Protein AF-A0A2E1P870-F1 (afdb_monomer)

Structure (mmCIF, N/CA/C/O backbone):
data_AF-A0A2E1P870-F1
#
_entry.id   AF-A0A2E1P870-F1
#
loop_
_atom_site.group_PDB
_atom_site.id
_atom_site.type_symbol
_atom_site.label_atom_id
_atom_site.label_alt_id
_atom_site.label_comp_id
_atom_site.label_asym_id
_atom_site.label_entity_id
_atom_site.label_seq_id
_atom_site.pdbx_PDB_ins_code
_atom_site.Cartn_x
_atom_site.Cartn_y
_atom_site.Cartn_z
_atom_site.occupancy
_atom_site.B_iso_or_equiv
_atom_site.auth_seq_id
_atom_site.auth_comp_id
_atom_site.auth_asym_id
_atom_site.auth_atom_id
_atom_site.pdbx_PDB_model_num
ATOM 1 N N . MET A 1 1 ? -15.165 -3.777 0.621 1.00 73.00 1 MET A N 1
ATOM 2 C CA . MET A 1 1 ? -15.559 -5.130 1.058 1.00 73.00 1 MET A CA 1
ATOM 3 C C . MET A 1 1 ? -16.220 -5.089 2.427 1.00 73.00 1 MET A C 1
ATOM 5 O O . MET A 1 1 ? -17.309 -5.613 2.563 1.00 73.00 1 MET A O 1
ATOM 9 N N . PHE A 1 2 ? -15.630 -4.373 3.385 1.00 81.56 2 PHE A N 1
ATOM 10 C CA . PHE A 1 2 ? -16.097 -4.321 4.776 1.00 81.56 2 PHE A CA 1
ATOM 11 C C . PHE A 1 2 ? -17.129 -3.238 5.111 1.00 81.56 2 PHE A C 1
ATOM 13 O O . PHE A 1 2 ? -17.640 -3.205 6.219 1.00 81.56 2 PHE A O 1
ATOM 20 N N . ARG A 1 3 ? -17.449 -2.341 4.172 1.00 75.81 3 ARG A N 1
ATOM 21 C CA . ARG A 1 3 ? -18.364 -1.220 4.438 1.00 75.81 3 ARG A CA 1
ATOM 22 C C . ARG A 1 3 ? -19.735 -1.697 4.902 1.00 75.81 3 ARG A C 1
ATOM 24 O O . ARG A 1 3 ? -20.328 -2.570 4.265 1.00 75.81 3 ARG A O 1
ATOM 31 N N . GLY A 1 4 ? -20.238 -1.066 5.961 1.00 74.25 4 GLY A N 1
ATOM 32 C CA . GLY A 1 4 ? -21.527 -1.395 6.565 1.00 74.25 4 GLY A CA 1
ATOM 33 C C . GLY A 1 4 ? -21.552 -2.754 7.265 1.00 74.25 4 GLY A C 1
ATOM 34 O O . GLY A 1 4 ? -22.631 -3.316 7.457 1.00 74.25 4 GLY A O 1
ATOM 35 N N . MET A 1 5 ? -20.388 -3.314 7.605 1.00 84.25 5 MET A N 1
ATOM 36 C CA . MET A 1 5 ? -20.318 -4.537 8.388 1.00 84.25 5 MET A CA 1
ATOM 37 C C . MET A 1 5 ? -20.826 -4.280 9.811 1.00 84.25 5 MET A C 1
ATOM 39 O O . MET A 1 5 ? -20.379 -3.368 10.500 1.00 84.25 5 MET A O 1
ATOM 43 N N . LYS A 1 6 ? -21.791 -5.089 10.257 1.00 84.12 6 LYS A N 1
ATOM 44 C CA . LYS A 1 6 ? -22.402 -4.924 11.578 1.00 84.12 6 LYS A CA 1
ATOM 45 C C . LYS A 1 6 ? -21.378 -5.224 12.675 1.00 84.12 6 LYS A C 1
ATOM 47 O O . LYS A 1 6 ? -20.743 -6.271 12.643 1.00 84.12 6 LYS A O 1
ATOM 52 N N . GLY A 1 7 ? -21.290 -4.335 13.664 1.00 87.12 7 GLY A N 1
ATOM 53 C CA . GLY A 1 7 ? -20.411 -4.500 14.825 1.00 87.12 7 GLY A CA 1
ATOM 54 C C . GLY A 1 7 ? -18.976 -4.011 14.622 1.00 87.12 7 GLY A C 1
ATOM 55 O O . GLY A 1 7 ? -18.183 -4.168 15.542 1.00 87.12 7 GLY A O 1
ATOM 56 N N . TYR A 1 8 ? -18.660 -3.414 13.465 1.00 90.75 8 TYR A N 1
ATOM 57 C CA . TYR A 1 8 ? -17.354 -2.818 13.193 1.00 90.75 8 TYR A CA 1
ATOM 58 C C . TYR A 1 8 ? -17.492 -1.382 12.687 1.00 90.75 8 TYR A C 1
ATOM 60 O O . TYR A 1 8 ? -18.303 -1.113 11.798 1.00 90.75 8 TYR A O 1
ATOM 68 N N . ASP A 1 9 ? -16.639 -0.488 13.182 1.00 91.81 9 ASP A N 1
ATOM 69 C CA . ASP A 1 9 ? -16.457 0.841 12.596 1.00 91.81 9 ASP A CA 1
ATOM 70 C C . ASP A 1 9 ? -15.498 0.741 11.395 1.00 91.81 9 ASP A C 1
ATOM 72 O O . ASP A 1 9 ? -14.416 0.162 11.490 1.00 91.81 9 ASP A O 1
ATOM 76 N N . CYS A 1 10 ? -15.898 1.252 10.227 1.00 92.06 10 CYS A N 1
ATOM 77 C CA . CYS A 1 10 ? -15.169 1.049 8.969 1.00 92.06 10 CYS A CA 1
ATOM 78 C C . CYS A 1 10 ? -14.565 2.356 8.441 1.00 92.06 10 CYS A C 1
ATOM 80 O O . CYS A 1 10 ? -15.231 3.123 7.756 1.00 92.06 10 CYS A O 1
ATOM 82 N N . TYR A 1 11 ? -13.280 2.598 8.688 1.00 93.19 11 TYR A N 1
ATOM 83 C CA . TYR A 1 11 ? -12.627 3.855 8.313 1.00 93.19 11 TYR A CA 1
ATOM 84 C C . TYR A 1 11 ? -11.866 3.730 6.993 1.00 93.19 11 TYR A C 1
ATOM 86 O O . TYR A 1 11 ? -10.912 2.962 6.887 1.00 93.19 11 TYR A O 1
ATOM 94 N N . ASN A 1 12 ? -12.252 4.507 5.979 1.00 91.25 12 ASN A N 1
ATOM 95 C CA . ASN A 1 12 ? -11.614 4.479 4.661 1.00 91.25 12 ASN A CA 1
ATOM 96 C C . ASN A 1 12 ? -10.533 5.566 4.531 1.00 91.25 12 ASN A C 1
ATOM 98 O O . ASN A 1 12 ? -10.877 6.734 4.359 1.00 91.25 12 ASN A O 1
ATOM 102 N N . GLU A 1 13 ? -9.253 5.181 4.516 1.00 91.12 13 GLU A N 1
ATOM 103 C CA . GLU A 1 13 ? -8.104 6.091 4.349 1.00 91.12 13 GLU A CA 1
ATOM 104 C C . GLU A 1 13 ? -8.056 7.221 5.411 1.00 91.12 13 GLU A C 1
ATOM 106 O O . GLU A 1 13 ? -7.962 8.399 5.055 1.00 91.12 13 GLU A O 1
ATOM 111 N N . PRO A 1 14 ? -8.102 6.912 6.727 1.00 93.31 14 PRO A N 1
ATOM 112 C CA . PRO A 1 14 ? -8.248 7.927 7.781 1.00 93.31 14 PRO A CA 1
ATOM 113 C C . PRO A 1 14 ? -7.108 8.946 7.857 1.00 93.31 14 PRO A C 1
ATOM 115 O O . PRO A 1 14 ? -7.315 10.044 8.365 1.00 93.31 14 PRO A O 1
ATOM 118 N N . PHE A 1 15 ? -5.917 8.596 7.365 1.00 93.50 15 PHE A N 1
ATOM 119 C CA . PHE A 1 15 ? -4.728 9.457 7.368 1.00 93.50 15 PHE A CA 1
ATOM 120 C C . PHE A 1 15 ? -4.599 10.324 6.107 1.00 93.50 15 PHE A C 1
ATOM 122 O O . PHE A 1 15 ? -3.548 10.931 5.882 1.00 93.50 15 PHE A O 1
ATOM 129 N N . ASN A 1 16 ? -5.625 10.357 5.251 1.00 90.19 16 ASN A N 1
ATOM 130 C CA . ASN A 1 16 ? -5.609 11.144 4.026 1.00 90.19 16 ASN A CA 1
ATOM 131 C C . ASN A 1 16 ? -5.587 12.657 4.349 1.00 90.19 16 ASN A C 1
ATOM 133 O O . ASN A 1 16 ? -6.515 13.138 5.003 1.00 90.19 16 ASN A O 1
ATOM 137 N N . PRO A 1 17 ? -4.585 13.425 3.870 1.00 87.75 17 PRO A N 1
ATOM 138 C CA . PRO A 1 17 ? -4.460 14.853 4.168 1.00 87.75 17 PRO A CA 1
ATOM 139 C C . PRO A 1 17 ? -5.694 15.699 3.842 1.00 87.75 17 PRO A C 1
ATOM 141 O O . PRO A 1 17 ? -5.972 16.663 4.543 1.00 87.75 17 PRO A O 1
ATOM 144 N N . ILE A 1 18 ? -6.461 15.322 2.815 1.00 88.44 18 ILE A N 1
ATOM 145 C CA . ILE A 1 18 ? -7.627 16.105 2.380 1.00 88.44 18 ILE A CA 1
ATOM 146 C C . ILE A 1 18 ? -8.895 15.809 3.189 1.00 88.44 18 ILE A C 1
ATOM 148 O O . ILE A 1 18 ? -9.907 16.472 2.977 1.00 88.44 18 ILE A O 1
ATOM 152 N N . LEU A 1 19 ? -8.891 14.789 4.056 1.00 90.06 19 LEU A N 1
ATOM 153 C CA . LEU A 1 19 ? -10.104 14.303 4.718 1.00 90.06 19 LEU A CA 1
ATOM 154 C C . LEU A 1 19 ? -10.761 15.409 5.551 1.00 90.06 19 LEU A C 1
ATOM 156 O O . LEU A 1 19 ? -11.896 15.789 5.285 1.00 90.06 19 LEU A O 1
ATOM 160 N N . PHE A 1 20 ? -10.028 15.966 6.515 1.00 88.69 20 PHE A N 1
ATOM 161 C CA . PHE A 1 20 ? -10.582 16.939 7.458 1.00 88.69 20 PHE A CA 1
ATOM 162 C C . PHE A 1 20 ? -10.998 18.253 6.792 1.00 88.69 20 PHE A C 1
ATOM 164 O O . PHE A 1 20 ? -11.998 18.842 7.183 1.00 88.69 20 PHE A O 1
ATOM 171 N N . GLU A 1 21 ? -10.276 18.685 5.754 1.00 89.00 21 GLU A N 1
ATOM 172 C CA . GLU A 1 21 ? -10.587 19.911 5.004 1.00 89.00 21 GLU A CA 1
ATOM 173 C C . GLU A 1 21 ? -11.915 19.830 4.240 1.00 89.00 21 GLU A C 1
ATOM 175 O O . GLU A 1 21 ? -12.526 20.858 3.957 1.00 89.00 21 GLU A O 1
ATOM 180 N N . ASN A 1 22 ? -12.356 18.620 3.885 1.00 90.50 22 ASN A N 1
ATOM 181 C CA . ASN A 1 22 ? -13.564 18.420 3.091 1.00 90.50 22 ASN A CA 1
ATOM 182 C C . ASN A 1 22 ? -14.781 17.997 3.926 1.00 90.50 22 ASN A C 1
ATOM 184 O O . ASN A 1 22 ? -15.899 18.066 3.417 1.00 90.50 22 ASN A O 1
ATOM 188 N N . LEU A 1 23 ? -14.604 17.592 5.187 1.00 91.62 23 LEU A N 1
ATOM 189 C CA . LEU A 1 23 ? -15.725 17.273 6.073 1.00 91.62 23 LEU A CA 1
ATOM 190 C C . LEU A 1 23 ? -16.555 18.533 6.405 1.00 91.62 23 LEU A C 1
ATOM 192 O O . LEU A 1 23 ? -16.003 19.632 6.484 1.00 91.62 23 LEU A O 1
ATOM 196 N N . PRO A 1 24 ? -17.887 18.406 6.576 1.00 91.50 24 PRO A N 1
ATOM 197 C CA . PRO A 1 24 ? -18.688 17.175 6.563 1.00 91.50 24 PRO A CA 1
ATOM 198 C C . PRO A 1 24 ? -19.167 16.750 5.161 1.00 91.50 24 PRO A C 1
ATOM 200 O O . PRO A 1 24 ? -20.044 15.895 5.038 1.00 91.50 24 PRO A O 1
ATOM 203 N N . ASN A 1 25 ? -18.636 17.325 4.074 1.00 90.62 25 ASN A N 1
ATOM 204 C CA . ASN A 1 25 ? -19.013 16.860 2.742 1.00 90.62 25 ASN A CA 1
ATOM 205 C C . ASN A 1 25 ? -18.465 15.453 2.513 1.00 90.62 25 ASN A C 1
ATOM 207 O O . ASN A 1 25 ? -17.295 15.158 2.759 1.00 90.62 25 ASN A O 1
ATOM 211 N N . ASN A 1 26 ? -19.316 14.577 1.992 1.00 84.81 26 ASN A N 1
ATOM 212 C CA . ASN A 1 26 ? -18.892 13.228 1.668 1.00 84.81 26 ASN A CA 1
ATOM 213 C C . ASN A 1 26 ? -18.017 13.219 0.412 1.00 84.81 26 ASN A C 1
ATOM 215 O O . ASN A 1 26 ? -18.196 14.009 -0.517 1.00 84.81 26 ASN A O 1
ATOM 219 N N . HIS A 1 27 ? -17.109 12.254 0.348 1.00 83.62 27 HIS A N 1
ATOM 220 C CA . HIS A 1 27 ? -16.342 11.985 -0.854 1.00 83.62 27 HIS A CA 1
ATOM 221 C C . HIS A 1 27 ? -17.265 11.562 -2.008 1.00 83.62 27 HIS A C 1
ATOM 223 O O . HIS A 1 27 ? -18.297 10.923 -1.797 1.00 83.62 27 HIS A O 1
ATOM 229 N N . PHE A 1 28 ? -16.874 11.821 -3.261 1.00 80.88 28 PHE A N 1
ATOM 230 C CA . PHE A 1 28 ? -17.703 11.485 -4.432 1.00 80.88 28 PHE A CA 1
ATOM 231 C C . PHE A 1 28 ? -18.042 9.986 -4.542 1.00 80.88 28 PHE A C 1
ATOM 233 O O . PHE A 1 28 ? -19.042 9.609 -5.153 1.00 80.88 28 PHE A O 1
ATOM 240 N N . LYS A 1 29 ? -17.209 9.118 -3.949 1.00 79.12 29 LYS A N 1
ATOM 241 C CA . LYS A 1 29 ? -17.430 7.664 -3.872 1.00 79.12 29 LYS A CA 1
ATOM 242 C C . LYS A 1 29 ? -18.291 7.241 -2.664 1.00 79.12 29 LYS A C 1
ATOM 244 O O . LYS A 1 29 ? -18.441 6.036 -2.467 1.00 79.12 29 LYS A O 1
ATOM 249 N N . LYS A 1 30 ? -18.801 8.191 -1.867 1.00 83.75 30 LYS A N 1
ATOM 250 C CA . LYS A 1 30 ? -19.548 7.993 -0.610 1.00 83.75 30 LYS A CA 1
ATOM 251 C C . LYS A 1 30 ? -18.818 7.049 0.344 1.00 83.75 30 LYS A C 1
ATOM 253 O O . LYS A 1 30 ? -19.161 5.879 0.481 1.00 83.75 30 LYS A O 1
ATOM 258 N N . THR A 1 31 ? -17.682 7.517 0.849 1.00 85.56 31 THR A N 1
ATOM 259 C CA . THR A 1 31 ? -16.706 6.681 1.574 1.00 85.56 31 THR A CA 1
ATOM 260 C C . THR A 1 31 ? -16.321 7.251 2.922 1.00 85.56 31 THR A C 1
ATOM 262 O O . THR A 1 31 ? -15.428 6.701 3.553 1.00 85.56 31 THR A O 1
ATOM 265 N N . TRP A 1 32 ? -16.920 8.374 3.313 1.00 90.44 32 TRP A N 1
ATOM 266 C CA . TRP A 1 32 ? -16.596 9.085 4.543 1.00 90.44 32 TRP A CA 1
ATOM 267 C C . TRP A 1 32 ? -17.790 9.155 5.497 1.00 90.44 32 TRP A C 1
ATOM 269 O O . TRP A 1 32 ? -17.810 10.018 6.365 1.00 90.44 32 TRP A O 1
ATOM 279 N N . ASP A 1 33 ? -18.772 8.260 5.352 1.00 90.31 33 ASP A N 1
ATOM 280 C CA . ASP A 1 33 ? -19.977 8.234 6.194 1.00 90.31 33 ASP A CA 1
ATOM 281 C C . ASP A 1 33 ? -19.609 8.112 7.681 1.00 90.31 33 ASP A C 1
ATOM 283 O O . ASP A 1 33 ? -20.135 8.834 8.525 1.00 90.31 33 ASP A O 1
ATOM 287 N N . GLU A 1 34 ? -18.630 7.264 7.993 1.00 91.50 34 GLU A N 1
ATOM 288 C CA . GLU A 1 34 ? -18.125 7.046 9.345 1.00 91.50 34 GLU A CA 1
ATOM 289 C C . GLU A 1 34 ? -17.426 8.295 9.908 1.00 91.50 34 GLU A C 1
ATOM 291 O O . GLU A 1 34 ? -17.592 8.613 11.082 1.00 91.50 34 GLU A O 1
ATOM 296 N N . PHE A 1 35 ? -16.708 9.062 9.080 1.00 94.06 35 PHE A N 1
ATOM 297 C CA . PHE A 1 35 ? -16.084 10.318 9.517 1.00 94.06 35 PHE A CA 1
ATOM 298 C C . PHE A 1 35 ? -17.090 11.456 9.669 1.00 94.06 35 PHE A C 1
ATOM 300 O O . PHE A 1 35 ? -16.923 12.282 10.558 1.00 94.06 35 PHE A O 1
ATOM 307 N N . ILE A 1 36 ? -18.130 11.502 8.831 1.00 93.81 36 ILE A N 1
ATOM 308 C CA . ILE A 1 36 ? -19.236 12.458 8.979 1.00 93.81 36 ILE A CA 1
ATOM 309 C C . ILE A 1 36 ? -19.955 12.196 10.301 1.00 93.81 36 ILE A C 1
ATOM 311 O O . ILE A 1 36 ? -20.183 13.126 11.061 1.00 93.81 36 ILE A O 1
ATOM 315 N N . LYS A 1 37 ? -20.200 10.926 10.640 1.00 93.50 37 LYS A N 1
ATOM 316 C CA . LYS A 1 37 ? -20.755 10.561 11.944 1.00 93.50 37 LYS A CA 1
ATOM 317 C C . LYS A 1 37 ? -19.876 11.049 13.102 1.00 93.50 37 LYS A C 1
ATOM 319 O O . LYS A 1 37 ? -20.390 11.666 14.027 1.00 93.50 37 LYS A O 1
ATOM 324 N N . LEU A 1 38 ? -18.559 10.825 13.047 1.00 94.75 38 LEU A N 1
ATOM 325 C CA . LEU A 1 38 ? -17.633 11.347 14.066 1.00 94.75 38 LEU A CA 1
ATOM 326 C C . LEU A 1 38 ? -17.625 12.881 14.120 1.00 94.75 38 LEU A C 1
ATOM 328 O O . LEU A 1 38 ? -17.533 13.461 15.198 1.00 94.75 38 LEU A O 1
ATOM 332 N N . TRP A 1 39 ? -17.724 13.538 12.964 1.00 95.31 39 TRP A N 1
ATOM 333 C CA . TRP A 1 39 ? -17.814 14.990 12.863 1.00 95.31 39 TRP A CA 1
ATOM 334 C C . TRP A 1 39 ? -19.087 15.529 13.518 1.00 95.31 39 TRP A C 1
ATOM 336 O O . TRP A 1 39 ? -19.022 16.538 14.211 1.00 95.31 39 TRP A O 1
ATOM 346 N N . ASP A 1 40 ? -20.219 14.855 13.336 1.00 95.62 40 ASP A N 1
ATOM 347 C CA . ASP A 1 40 ? -21.513 15.297 13.856 1.00 95.62 40 ASP A CA 1
ATOM 348 C C . ASP A 1 40 ? -21.694 14.950 15.344 1.00 95.62 40 ASP A C 1
ATOM 350 O O . ASP A 1 40 ? -22.235 15.751 16.107 1.00 95.62 40 ASP A O 1
ATOM 354 N N . GLU A 1 41 ? -21.226 13.775 15.776 1.00 96.12 41 GLU A N 1
ATOM 355 C CA . GLU A 1 41 ? -21.489 13.234 17.117 1.00 96.12 41 GLU A CA 1
ATOM 356 C C . GLU A 1 41 ? -20.342 13.467 18.120 1.00 96.12 41 GLU A C 1
ATOM 358 O O . GLU A 1 41 ? -20.593 13.539 19.322 1.00 96.12 41 GLU A O 1
ATOM 363 N N . ASP A 1 42 ? -19.088 13.596 17.664 1.00 95.88 42 ASP A N 1
ATOM 364 C CA . ASP A 1 42 ? -17.895 13.658 18.530 1.00 95.88 42 ASP A CA 1
ATOM 365 C C . ASP A 1 42 ? -16.826 14.655 18.028 1.00 95.88 42 ASP A C 1
ATOM 367 O O . ASP A 1 42 ? -15.615 14.448 18.168 1.00 95.88 42 ASP A O 1
ATOM 371 N N . TYR A 1 43 ? -17.271 15.777 17.445 1.00 95.94 43 TYR A N 1
ATOM 372 C CA . TYR A 1 43 ? -16.414 16.769 16.779 1.00 95.94 43 TYR A CA 1
ATOM 373 C C . TYR A 1 43 ? -15.166 17.166 17.580 1.00 95.94 43 TYR A C 1
ATOM 375 O O . TYR A 1 43 ? -14.065 17.240 17.035 1.00 95.94 43 TYR A O 1
ATOM 383 N N . VAL A 1 44 ? -15.322 17.450 18.877 1.00 96.88 44 VAL A N 1
ATOM 384 C CA . VAL A 1 44 ? -14.239 17.982 19.720 1.00 96.88 44 VAL A CA 1
ATOM 385 C C . VAL A 1 44 ? -13.120 16.953 19.900 1.00 96.88 44 VAL A C 1
ATOM 387 O O . VAL A 1 44 ? -11.939 17.286 19.742 1.00 96.88 44 VAL A O 1
ATOM 390 N N . ASN A 1 45 ? -13.464 15.698 20.194 1.00 96.62 45 ASN A N 1
ATOM 391 C CA . ASN A 1 45 ? -12.464 14.647 20.372 1.00 96.62 45 ASN A CA 1
ATOM 392 C C . ASN A 1 45 ? -11.883 14.201 19.030 1.00 96.62 45 ASN A C 1
ATOM 394 O O . ASN A 1 45 ? -10.672 13.982 18.944 1.00 96.62 45 ASN A O 1
ATOM 398 N N . PHE A 1 46 ? -12.710 14.136 17.980 1.00 96.19 46 PHE A N 1
ATOM 399 C CA . PHE A 1 46 ? -12.244 13.836 16.632 1.00 96.19 46 PHE A CA 1
ATOM 400 C C . PHE A 1 46 ? -11.223 14.877 16.168 1.00 96.19 46 PHE A C 1
ATOM 402 O O . PHE A 1 46 ? -10.088 14.529 15.857 1.00 96.19 46 PHE A O 1
ATOM 409 N N . LYS A 1 47 ? -11.567 16.167 16.225 1.00 95.62 47 LYS A N 1
ATOM 410 C CA . LYS A 1 47 ? -10.678 17.266 15.828 1.00 95.62 47 LYS A CA 1
ATOM 411 C C . LYS A 1 47 ? -9.382 17.303 16.630 1.00 95.62 47 LYS A C 1
ATOM 413 O O . LYS A 1 47 ? -8.324 17.530 16.057 1.00 95.62 47 LYS A O 1
ATOM 418 N N . SER A 1 48 ? -9.452 17.109 17.946 1.00 96.50 48 SER A N 1
ATOM 419 C CA . SER A 1 48 ? -8.260 17.152 18.804 1.00 96.50 48 SER A CA 1
ATOM 420 C C . SER A 1 48 ? -7.357 15.924 18.669 1.00 96.50 48 SER A C 1
ATOM 422 O O . SER A 1 48 ? -6.212 15.964 19.124 1.00 96.50 48 SER A O 1
ATOM 424 N N . SER A 1 49 ? -7.859 14.839 18.079 1.00 96.81 49 SER A N 1
ATOM 425 C CA . SER A 1 49 ? -7.096 13.611 17.837 1.00 96.81 49 SER A CA 1
ATOM 426 C C . SER A 1 49 ? -6.702 13.439 16.374 1.00 96.81 49 SER A C 1
ATOM 428 O O . SER A 1 49 ? -5.817 12.643 16.101 1.00 96.81 49 SER A O 1
ATOM 430 N N . PHE A 1 50 ? -7.344 14.144 15.440 1.00 96.38 50 PHE A N 1
ATOM 431 C CA . PHE A 1 50 ? -7.129 13.980 14.008 1.00 96.38 50 PHE A CA 1
ATOM 432 C C . PHE A 1 50 ? -5.667 14.229 13.626 1.00 96.38 50 PHE A C 1
ATOM 434 O O . PHE A 1 50 ? -5.102 15.289 13.900 1.00 96.38 50 PHE A O 1
ATOM 441 N N . CYS A 1 51 ? -5.071 13.255 12.941 1.00 95.69 51 CYS A N 1
ATOM 442 C CA . CYS A 1 51 ? -3.701 13.337 12.460 1.00 95.69 51 CYS A CA 1
ATOM 443 C C . CYS A 1 51 ? -3.599 12.742 11.053 1.00 95.69 51 CYS A C 1
ATOM 445 O O . CYS A 1 51 ? -4.171 11.694 10.760 1.00 95.69 51 CYS A O 1
ATOM 447 N N . THR A 1 52 ? -2.851 13.400 10.171 1.00 94.38 52 THR A N 1
ATOM 448 C CA . THR A 1 52 ? -2.605 12.912 8.807 1.00 94.38 52 THR A CA 1
ATOM 449 C C . THR A 1 52 ? -1.203 12.331 8.709 1.00 94.38 52 THR A C 1
ATOM 451 O O . THR A 1 52 ? -0.378 12.501 9.606 1.00 94.38 52 THR A O 1
ATOM 454 N N . ILE A 1 53 ? -0.935 11.614 7.621 1.00 93.56 53 ILE A N 1
ATOM 455 C CA . ILE A 1 53 ? 0.421 11.183 7.282 1.00 93.56 53 ILE A CA 1
ATOM 456 C C . ILE A 1 53 ? 0.761 11.814 5.941 1.00 93.56 53 ILE A C 1
ATOM 458 O O . ILE A 1 53 ? 0.144 11.500 4.920 1.00 93.56 53 ILE A O 1
ATOM 462 N N . SER A 1 54 ? 1.739 12.714 5.940 1.00 91.38 54 SER A N 1
ATOM 463 C CA . SER A 1 54 ? 2.305 13.239 4.699 1.00 91.38 54 SER A CA 1
ATOM 464 C C . SER A 1 54 ? 3.065 12.143 3.933 1.00 91.38 54 SER A C 1
ATOM 466 O O . SER A 1 54 ? 3.491 11.142 4.522 1.00 91.38 54 SER A O 1
ATOM 468 N N . PRO A 1 55 ? 3.261 12.290 2.611 1.00 89.25 55 PRO A N 1
ATOM 469 C CA . PRO A 1 55 ? 4.068 11.348 1.839 1.00 89.25 55 PRO A CA 1
ATOM 470 C C . PRO A 1 55 ? 5.461 11.107 2.447 1.00 89.25 55 PRO A C 1
ATOM 472 O O . PRO A 1 55 ? 5.930 9.978 2.512 1.00 89.25 55 PRO A O 1
ATOM 475 N N . GLU A 1 56 ? 6.128 12.138 2.954 1.00 87.25 56 GLU A N 1
ATOM 476 C CA . GLU A 1 56 ? 7.466 12.027 3.536 1.00 87.25 56 GLU A CA 1
ATOM 477 C C . GLU A 1 56 ? 7.466 11.243 4.855 1.00 87.25 56 GLU A C 1
ATOM 479 O O . GLU A 1 56 ? 8.400 10.481 5.130 1.00 87.25 56 GLU A O 1
ATOM 484 N N . GLU A 1 57 ? 6.416 11.409 5.662 1.00 92.94 57 GLU A N 1
ATOM 485 C CA . GLU A 1 57 ? 6.235 10.678 6.914 1.00 92.94 57 GLU A CA 1
ATOM 486 C C . GLU A 1 57 ? 5.887 9.213 6.689 1.00 92.94 57 GLU A C 1
ATOM 488 O O . GLU A 1 57 ? 6.186 8.401 7.561 1.00 92.94 57 GLU A O 1
ATOM 493 N N . GLU A 1 58 ? 5.309 8.831 5.545 1.00 93.06 58 GLU A N 1
ATOM 494 C CA . GLU A 1 58 ? 4.984 7.433 5.226 1.00 93.06 58 GLU A CA 1
ATOM 495 C C . GLU A 1 58 ? 6.201 6.511 5.396 1.00 93.06 58 GLU A C 1
ATOM 497 O O . GLU A 1 58 ? 6.041 5.392 5.870 1.00 93.06 58 GLU A O 1
ATOM 502 N N . LEU A 1 59 ? 7.409 7.005 5.110 1.00 94.44 59 LEU A N 1
ATOM 503 C CA . LEU A 1 59 ? 8.673 6.266 5.212 1.00 94.44 59 LEU A CA 1
ATOM 504 C C . LEU A 1 59 ? 9.231 6.133 6.636 1.00 94.44 59 LEU A C 1
ATOM 506 O O . LEU A 1 59 ? 10.288 5.533 6.818 1.00 94.44 59 LEU A O 1
ATOM 510 N N . LEU A 1 60 ? 8.588 6.728 7.641 1.00 94.69 60 LEU A N 1
ATOM 511 C CA . LEU A 1 60 ? 8.919 6.459 9.039 1.00 94.69 60 LEU A CA 1
ATOM 512 C C . LEU A 1 60 ? 8.457 5.046 9.405 1.00 94.69 60 LEU A C 1
ATOM 514 O O . LEU A 1 60 ? 7.331 4.678 9.065 1.00 94.69 60 LEU A O 1
ATOM 518 N N . GLY A 1 61 ? 9.313 4.292 10.099 1.00 94.19 61 GLY A N 1
ATOM 519 C CA . GLY A 1 61 ? 8.999 2.947 10.594 1.00 94.19 61 GLY A CA 1
ATOM 520 C C . GLY A 1 61 ? 8.120 2.929 11.848 1.00 94.19 61 GLY A C 1
ATOM 521 O O . GLY A 1 61 ? 7.557 1.897 12.188 1.00 94.19 61 GLY A O 1
ATOM 522 N N . GLU A 1 62 ? 7.967 4.077 12.506 1.00 96.69 62 GLU A N 1
ATOM 523 C CA . GLU A 1 62 ? 7.203 4.235 13.743 1.00 96.69 62 GLU A CA 1
ATOM 524 C C . GLU A 1 62 ? 6.101 5.283 13.558 1.00 96.69 62 GLU A C 1
ATOM 526 O O . GLU A 1 62 ? 6.226 6.203 12.738 1.00 96.69 62 GLU A O 1
ATOM 531 N N . LEU A 1 63 ? 5.014 5.135 14.315 1.00 96.00 63 LEU A N 1
ATOM 532 C CA . LEU A 1 63 ? 3.983 6.157 14.457 1.00 96.00 63 LEU A CA 1
ATOM 533 C C . LEU A 1 63 ? 4.509 7.310 15.316 1.00 96.00 63 LEU A C 1
ATOM 535 O O . LEU A 1 63 ? 5.139 7.100 16.352 1.00 96.00 63 LEU A O 1
ATOM 539 N N . THR A 1 64 ? 4.188 8.544 14.930 1.00 96.69 64 THR A N 1
ATOM 540 C CA . THR A 1 64 ? 4.342 9.683 15.846 1.00 96.69 64 THR A CA 1
ATOM 541 C C . THR A 1 64 ? 3.316 9.592 16.981 1.00 96.69 64 THR A C 1
ATOM 543 O O . THR A 1 64 ? 2.295 8.911 16.858 1.00 96.69 64 THR A O 1
ATOM 546 N N . ASN A 1 65 ? 3.540 10.314 18.082 1.00 96.69 65 ASN A N 1
ATOM 547 C CA . ASN A 1 65 ? 2.593 10.337 19.205 1.00 96.69 65 ASN A CA 1
ATOM 548 C C . ASN A 1 65 ? 1.184 10.784 18.777 1.00 96.69 65 ASN A C 1
ATOM 550 O O . ASN A 1 65 ? 0.198 10.204 19.225 1.00 96.69 65 ASN A O 1
ATOM 554 N N . GLU A 1 66 ? 1.083 11.760 17.872 1.00 96.88 66 GLU A N 1
ATOM 555 C CA . GLU A 1 66 ? -0.206 12.222 17.343 1.00 96.88 66 GLU A CA 1
ATOM 556 C C . GLU A 1 66 ? -0.866 11.175 16.433 1.00 96.88 66 GLU A C 1
ATOM 558 O O . GLU A 1 66 ? -2.067 10.932 16.540 1.00 96.88 66 GLU A O 1
ATOM 563 N N . GLN A 1 67 ? -0.092 10.481 15.590 1.00 96.31 67 GLN A N 1
ATOM 564 C CA . GLN A 1 67 ? -0.614 9.389 14.756 1.00 96.31 67 GLN A CA 1
ATOM 565 C C . GLN A 1 67 ? -1.120 8.223 15.614 1.00 96.31 67 GLN A C 1
ATOM 567 O O . GLN A 1 67 ? -2.168 7.647 15.321 1.00 96.31 67 GLN A O 1
ATOM 572 N N . LEU A 1 68 ? -0.407 7.900 16.697 1.00 96.50 68 LEU A N 1
ATOM 573 C CA . LEU A 1 68 ? -0.829 6.891 17.662 1.00 96.50 68 LEU A CA 1
ATOM 574 C C . LEU A 1 68 ? -2.102 7.312 18.399 1.00 96.50 68 LEU A C 1
ATOM 576 O O . LEU A 1 68 ? -3.028 6.513 18.504 1.00 96.50 68 LEU A O 1
ATOM 580 N N . LYS A 1 69 ? -2.168 8.558 18.880 1.00 97.56 69 LYS A N 1
ATOM 581 C CA . LYS A 1 69 ? -3.363 9.116 19.526 1.00 97.56 69 LYS A CA 1
ATOM 582 C C . LYS A 1 69 ? -4.576 9.015 18.606 1.00 97.56 69 LYS A C 1
ATOM 584 O O . LYS A 1 69 ? -5.639 8.582 19.045 1.00 97.56 69 LYS A O 1
ATOM 589 N N . TYR A 1 70 ? -4.408 9.357 17.330 1.00 96.94 70 TYR A N 1
ATOM 590 C CA . TYR A 1 70 ? -5.478 9.251 16.351 1.00 96.94 70 TYR A CA 1
ATOM 591 C C . TYR A 1 70 ? -5.911 7.801 16.117 1.00 96.94 70 TYR A C 1
ATOM 593 O O . TYR A 1 70 ? -7.101 7.498 16.123 1.00 96.94 70 TYR A O 1
ATOM 601 N N . LEU A 1 71 ? -4.955 6.881 15.963 1.00 95.75 71 LEU A N 1
ATOM 602 C CA . LEU A 1 71 ? -5.261 5.469 15.749 1.00 95.75 71 LEU A CA 1
ATOM 603 C C . LEU A 1 71 ? -5.956 4.841 16.967 1.00 95.75 71 LEU A C 1
ATOM 605 O O . LEU A 1 71 ? -6.902 4.081 16.797 1.00 95.75 71 LEU A O 1
ATOM 609 N N . LEU A 1 72 ? -5.546 5.200 18.187 1.00 95.94 72 LEU A N 1
ATOM 610 C CA . LEU A 1 72 ? -6.236 4.809 19.422 1.00 95.94 72 LEU A CA 1
ATOM 611 C C . LEU A 1 72 ? -7.658 5.371 19.480 1.00 95.94 72 LEU A C 1
ATOM 613 O O . LEU A 1 72 ? -8.570 4.680 19.924 1.00 95.94 72 LEU A O 1
ATOM 617 N N . TYR A 1 73 ? -7.854 6.610 19.023 1.00 96.56 73 TYR A N 1
ATOM 618 C CA . TYR A 1 73 ? -9.176 7.222 18.945 1.00 96.56 73 TYR A CA 1
ATOM 619 C C . TYR A 1 73 ? -10.105 6.458 17.991 1.00 96.56 73 TYR A C 1
ATOM 621 O O . TYR A 1 73 ? -11.240 6.166 18.366 1.00 96.56 73 TYR A O 1
ATOM 629 N N . LEU A 1 74 ? -9.624 6.103 16.795 1.00 95.31 74 LEU A N 1
ATOM 630 C CA . LEU A 1 74 ? -10.407 5.345 15.812 1.00 95.31 74 LEU A CA 1
ATOM 631 C C . LEU A 1 74 ? -10.692 3.913 16.278 1.00 95.31 74 LEU A C 1
ATOM 633 O O . LEU A 1 74 ? -11.770 3.394 16.021 1.00 95.31 74 LEU A O 1
ATOM 637 N N . SER A 1 75 ? -9.761 3.298 17.007 1.00 93.94 75 SER A N 1
ATOM 638 C CA . SER A 1 75 ? -9.846 1.903 17.454 1.00 93.94 75 SER A CA 1
ATOM 639 C C . SER A 1 75 ? -10.488 1.720 18.838 1.00 93.94 75 SER A C 1
ATOM 641 O O . SER A 1 75 ? -10.237 0.713 19.497 1.00 93.94 75 SER A O 1
ATOM 643 N N . LYS A 1 76 ? -11.311 2.671 19.312 1.00 92.44 76 LYS A N 1
ATOM 644 C CA . LYS A 1 76 ? -12.060 2.530 20.582 1.00 92.44 76 LYS A CA 1
ATOM 645 C C . LYS A 1 76 ? -13.058 1.366 20.560 1.00 92.44 76 LYS A C 1
ATOM 647 O O . LYS A 1 76 ? -13.315 0.763 21.597 1.00 92.44 76 LYS A O 1
ATOM 652 N N . ASN A 1 77 ? -13.602 1.066 19.383 1.00 91.50 77 ASN A N 1
ATOM 653 C CA . ASN A 1 77 ? -14.468 -0.080 19.111 1.00 91.50 77 ASN A CA 1
ATOM 654 C C . ASN A 1 77 ? -13.764 -1.036 18.133 1.00 91.50 77 ASN A C 1
ATOM 656 O O . ASN A 1 77 ? -12.817 -0.614 17.454 1.00 91.50 77 ASN A O 1
ATOM 660 N N . PRO A 1 78 ? -14.238 -2.290 17.979 1.00 91.75 78 PRO A N 1
ATOM 661 C CA . PRO A 1 78 ? -13.807 -3.147 16.878 1.00 91.75 78 PRO A CA 1
ATOM 662 C C . PRO A 1 78 ? -13.899 -2.391 15.552 1.00 91.75 78 PRO A C 1
ATOM 664 O O . PRO A 1 78 ? -14.955 -1.880 15.186 1.00 91.75 78 PRO A O 1
ATOM 667 N N . SER A 1 79 ? -12.772 -2.274 14.859 1.00 93.06 79 SER A N 1
ATOM 668 C CA . SER A 1 79 ? -12.645 -1.385 13.707 1.00 93.06 79 SER A CA 1
ATOM 669 C C . SER A 1 79 ? -11.952 -2.080 12.548 1.00 93.06 79 SER A C 1
ATOM 671 O O . SER A 1 79 ? -11.042 -2.885 12.736 1.00 93.06 79 SER A O 1
ATOM 673 N N . ILE A 1 80 ? -12.368 -1.736 11.333 1.00 92.38 80 ILE A N 1
ATOM 674 C CA . ILE A 1 80 ? -11.711 -2.122 10.089 1.00 92.38 80 ILE A CA 1
ATOM 675 C C . ILE A 1 80 ? -11.220 -0.845 9.428 1.00 92.38 80 ILE A C 1
ATOM 677 O O . ILE A 1 80 ? -12.006 0.004 9.009 1.00 92.38 80 ILE A O 1
ATOM 681 N N . ILE A 1 81 ? -9.904 -0.710 9.330 1.00 92.94 81 ILE A N 1
ATOM 682 C CA . ILE A 1 81 ? -9.271 0.509 8.843 1.00 92.94 81 ILE A CA 1
ATOM 683 C C . ILE A 1 81 ? -8.613 0.219 7.495 1.00 92.94 81 ILE A C 1
ATOM 685 O O . ILE A 1 81 ? -7.697 -0.596 7.402 1.00 92.94 81 ILE A O 1
ATOM 689 N N . ASP A 1 82 ? -9.081 0.887 6.439 1.00 88.62 82 ASP A N 1
ATOM 690 C CA . ASP A 1 82 ? -8.411 0.881 5.140 1.00 88.62 82 ASP A CA 1
ATOM 691 C C . ASP A 1 82 ? -7.177 1.781 5.215 1.00 88.62 82 ASP A C 1
ATOM 693 O O . ASP A 1 82 ? -7.247 3.014 5.262 1.00 88.62 82 ASP A O 1
ATOM 697 N N . PHE A 1 83 ? -6.030 1.127 5.307 1.00 79.69 83 PHE A N 1
ATOM 698 C CA . PHE A 1 83 ? -4.773 1.732 5.685 1.00 79.69 83 PHE A CA 1
ATOM 699 C C . PHE A 1 83 ? -3.991 2.253 4.471 1.00 79.69 83 PHE A C 1
ATOM 701 O O . PHE A 1 83 ? -3.099 1.594 3.932 1.00 79.69 83 PHE A O 1
ATOM 708 N N . SER A 1 84 ? -4.247 3.504 4.087 1.00 74.69 84 SER A N 1
ATOM 709 C CA . SER A 1 84 ? -3.327 4.272 3.240 1.00 74.69 84 S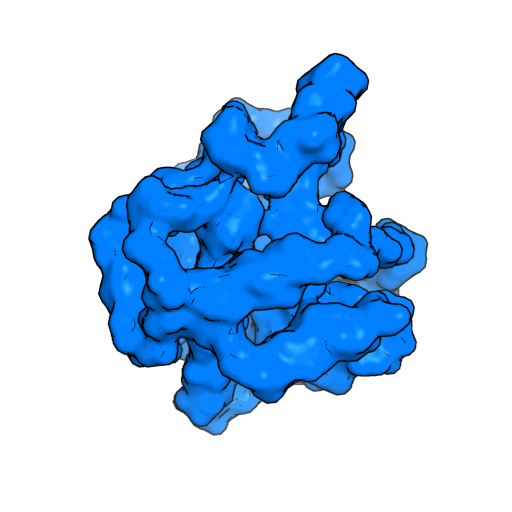ER A CA 1
ATOM 710 C C . SER A 1 84 ? -2.164 4.837 4.072 1.00 74.69 84 SER A C 1
ATOM 712 O O . SER A 1 84 ? -2.382 5.327 5.177 1.00 74.69 84 SER A O 1
ATOM 714 N N . ARG A 1 85 ? -0.939 4.840 3.525 1.00 86.44 85 ARG A N 1
ATOM 715 C CA . ARG A 1 85 ? 0.269 5.522 4.059 1.00 86.44 85 ARG A CA 1
ATOM 716 C C . ARG A 1 85 ? 0.935 4.989 5.335 1.00 86.44 85 ARG A C 1
ATOM 718 O O . ARG A 1 85 ? 1.976 5.502 5.738 1.00 86.44 85 ARG A O 1
ATOM 725 N N . ILE A 1 86 ? 0.412 3.936 5.954 1.00 88.81 86 ILE A N 1
ATOM 726 C CA . ILE A 1 86 ? 1.014 3.355 7.172 1.00 88.81 86 ILE A CA 1
ATOM 727 C C . ILE A 1 86 ? 1.845 2.093 6.923 1.00 88.81 86 ILE A C 1
ATOM 729 O O . ILE A 1 86 ? 2.378 1.522 7.863 1.00 88.81 86 ILE A O 1
ATOM 733 N N . GLY A 1 87 ? 1.942 1.596 5.687 1.00 90.62 87 GLY A N 1
ATOM 734 C CA . GLY A 1 87 ? 2.452 0.234 5.488 1.00 90.62 87 GLY A CA 1
ATOM 735 C C . GLY A 1 87 ? 3.939 0.027 5.796 1.00 90.62 87 GLY A C 1
ATOM 736 O O . GLY A 1 87 ? 4.367 -1.118 5.857 1.00 90.62 87 GLY A O 1
ATOM 737 N N . PHE A 1 88 ? 4.716 1.094 6.020 1.00 94.75 88 PHE A N 1
ATOM 738 C CA . PHE A 1 88 ? 6.072 1.002 6.580 1.00 94.75 88 PHE A CA 1
ATOM 739 C C . PHE A 1 88 ? 6.107 0.992 8.121 1.00 94.75 88 PHE A C 1
ATOM 741 O O . PHE A 1 88 ? 7.153 0.711 8.687 1.00 94.75 88 PHE A O 1
ATOM 748 N N . LYS A 1 89 ? 4.976 1.258 8.790 1.00 96.00 89 LYS A N 1
ATOM 749 C CA . LYS A 1 89 ? 4.808 1.342 10.257 1.00 96.00 89 LYS A CA 1
ATOM 750 C C . LYS A 1 89 ? 4.167 0.103 10.871 1.00 96.00 89 LYS A C 1
ATOM 752 O O . LYS A 1 89 ? 3.783 0.108 12.035 1.00 96.00 89 LYS A O 1
ATOM 757 N N . VAL A 1 90 ? 3.972 -0.947 10.076 1.00 95.81 90 VAL A N 1
ATOM 758 C CA . VAL A 1 90 ? 3.170 -2.103 10.492 1.00 95.81 90 VAL A CA 1
ATOM 759 C C . VAL A 1 90 ? 3.790 -2.829 11.683 1.00 95.81 90 VAL A C 1
ATOM 761 O O . VAL A 1 90 ? 3.048 -3.264 12.553 1.00 95.81 90 VAL A O 1
ATOM 764 N N . GLU A 1 91 ? 5.118 -2.910 11.778 1.00 95.75 91 GLU A N 1
ATOM 765 C CA . GLU A 1 91 ? 5.773 -3.507 12.951 1.00 95.75 91 GLU A CA 1
ATOM 766 C C . GLU A 1 91 ? 5.464 -2.722 14.236 1.00 95.75 91 GLU A C 1
ATOM 768 O O . GLU A 1 91 ? 5.080 -3.320 15.238 1.00 95.75 91 GLU A O 1
ATOM 773 N N . ASP A 1 92 ? 5.533 -1.387 14.199 1.00 96.62 92 ASP A N 1
ATOM 774 C CA . ASP A 1 92 ? 5.168 -0.536 15.339 1.00 96.62 92 ASP A CA 1
ATOM 775 C C . ASP A 1 92 ? 3.676 -0.669 15.700 1.00 96.62 92 ASP A C 1
ATOM 777 O O . ASP A 1 92 ? 3.323 -0.769 16.874 1.00 96.62 92 ASP A O 1
ATOM 781 N N . ILE A 1 93 ? 2.790 -0.783 14.703 1.00 95.94 93 ILE A N 1
ATOM 782 C CA . ILE A 1 93 ? 1.360 -1.053 14.932 1.00 95.94 93 ILE A CA 1
ATOM 783 C C . ILE A 1 93 ? 1.164 -2.404 15.625 1.00 95.94 93 ILE A C 1
ATOM 785 O O . ILE A 1 93 ? 0.476 -2.478 16.638 1.00 95.94 93 ILE A O 1
ATOM 789 N N . LEU A 1 94 ? 1.789 -3.470 15.127 1.00 96.00 94 LEU A N 1
ATOM 790 C CA . LEU A 1 94 ? 1.679 -4.812 15.704 1.00 96.00 94 LEU A CA 1
ATOM 791 C C . LEU A 1 94 ? 2.198 -4.885 17.146 1.00 96.00 94 LEU A C 1
ATOM 793 O O . LEU A 1 94 ? 1.707 -5.718 17.913 1.00 96.00 94 LEU A O 1
ATOM 797 N N . ASN A 1 95 ? 3.168 -4.037 17.499 1.00 95.38 95 ASN A N 1
ATOM 798 C CA . ASN A 1 95 ? 3.706 -3.913 18.853 1.00 95.38 95 ASN A CA 1
ATOM 799 C C . ASN A 1 95 ? 2.761 -3.146 19.789 1.00 95.38 95 ASN A C 1
ATOM 801 O O . ASN A 1 95 ? 2.623 -3.512 20.954 1.00 95.38 95 ASN A O 1
ATOM 805 N N . ARG A 1 96 ? 2.110 -2.086 19.295 1.00 95.25 96 ARG A N 1
ATOM 806 C CA . ARG A 1 96 ? 1.218 -1.230 20.098 1.00 95.25 96 ARG A CA 1
ATOM 807 C C . ARG A 1 96 ? -0.208 -1.767 20.210 1.00 95.25 96 ARG A C 1
ATOM 809 O O . ARG A 1 96 ? -0.894 -1.446 21.175 1.00 95.25 96 ARG A O 1
ATOM 816 N N . PHE A 1 97 ? -0.643 -2.575 19.246 1.00 94.62 97 PHE A N 1
ATOM 817 C CA . PHE A 1 97 ? -1.995 -3.120 19.158 1.00 94.62 97 PHE A CA 1
ATOM 818 C C . PHE A 1 97 ? -1.939 -4.658 19.083 1.00 94.62 97 PHE A C 1
ATOM 820 O O . PHE A 1 97 ? -1.945 -5.230 17.987 1.00 94.62 97 PHE A O 1
ATOM 827 N N . PRO A 1 98 ? -1.858 -5.357 20.233 1.00 91.62 98 PRO A N 1
ATOM 828 C CA . PRO A 1 98 ? -1.669 -6.809 20.266 1.00 91.62 98 PRO A CA 1
ATOM 829 C C . PRO A 1 98 ? -2.810 -7.580 19.585 1.00 91.62 98 PRO A C 1
ATOM 831 O O . PRO A 1 98 ? -2.540 -8.554 18.883 1.00 91.62 98 PRO A O 1
ATOM 834 N N . ASP A 1 99 ? -4.042 -7.080 19.685 1.00 92.06 99 ASP A N 1
ATOM 835 C CA . ASP A 1 99 ? -5.256 -7.732 19.171 1.00 92.06 99 ASP A CA 1
ATOM 836 C C . ASP A 1 99 ? -5.562 -7.410 17.694 1.00 92.06 99 ASP A C 1
ATOM 838 O O . ASP A 1 99 ? -6.652 -7.678 17.195 1.00 92.06 99 ASP A O 1
ATOM 842 N N . THR A 1 100 ? -4.618 -6.797 16.973 1.00 93.94 100 THR A N 1
ATOM 843 C CA . THR A 1 100 ? -4.808 -6.421 15.564 1.00 93.94 100 THR A CA 1
ATOM 844 C C . THR A 1 100 ? -4.333 -7.511 14.612 1.00 93.94 100 THR A C 1
ATOM 846 O O . THR A 1 100 ? -3.216 -8.008 14.738 1.0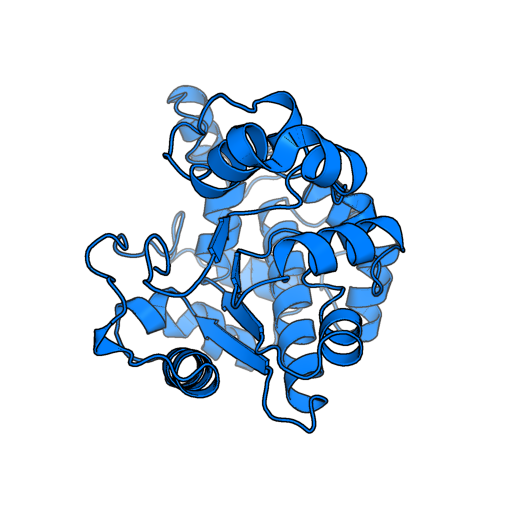0 93.94 100 THR A O 1
ATOM 849 N N . ALA A 1 101 ? -5.144 -7.802 13.593 1.00 95.06 101 ALA A N 1
ATOM 850 C CA . ALA A 1 101 ? -4.714 -8.504 12.387 1.00 95.06 101 ALA A CA 1
ATOM 851 C C . ALA A 1 101 ? -4.448 -7.503 11.251 1.00 95.06 101 ALA A C 1
ATOM 853 O O . ALA A 1 101 ? -5.182 -6.529 11.077 1.00 95.06 101 ALA A O 1
ATOM 854 N N . ILE A 1 102 ? -3.408 -7.750 10.455 1.00 95.75 102 ILE A N 1
ATOM 855 C CA . ILE A 1 102 ? -3.007 -6.905 9.328 1.00 95.75 102 ILE A CA 1
ATOM 856 C C . ILE A 1 102 ? -3.109 -7.704 8.038 1.00 95.75 102 ILE A C 1
ATOM 858 O O . ILE A 1 102 ? -2.445 -8.723 7.875 1.00 95.75 102 ILE A O 1
ATOM 862 N N . LEU A 1 103 ? -3.880 -7.193 7.082 1.00 95.75 103 LEU A N 1
ATOM 863 C CA . LEU A 1 103 ? -3.925 -7.708 5.719 1.00 95.75 103 LEU A CA 1
ATOM 864 C C . LEU A 1 103 ? -3.228 -6.724 4.777 1.00 95.75 103 LEU A C 1
ATOM 866 O O . LEU A 1 103 ? -3.770 -5.667 4.450 1.00 95.75 103 LEU A O 1
ATOM 870 N N . PHE A 1 104 ? -2.053 -7.091 4.272 1.00 96.12 104 PHE A N 1
ATOM 871 C CA . PHE A 1 104 ? -1.456 -6.380 3.149 1.00 96.12 104 PHE A CA 1
ATOM 872 C C . PHE A 1 104 ? -2.177 -6.764 1.862 1.00 96.12 104 PHE A C 1
ATOM 874 O O . PHE A 1 104 ? -2.047 -7.891 1.383 1.00 96.12 104 PHE A O 1
ATOM 881 N N . LEU A 1 105 ? -2.911 -5.820 1.278 1.00 94.06 105 LEU A N 1
ATOM 882 C CA . LEU A 1 105 ? -3.611 -6.032 0.019 1.00 94.06 105 LEU A CA 1
ATOM 883 C C . LEU A 1 105 ? -2.774 -5.523 -1.159 1.00 94.06 105 LEU A C 1
ATOM 885 O O . LEU A 1 105 ? -2.530 -4.325 -1.300 1.00 94.06 105 LEU A O 1
ATOM 889 N N . PHE A 1 106 ? -2.365 -6.436 -2.036 1.00 94.62 106 PHE A N 1
ATOM 890 C CA . PHE A 1 106 ? -1.649 -6.113 -3.266 1.00 94.62 106 PHE A CA 1
ATOM 891 C C . PHE A 1 106 ? -2.531 -6.287 -4.499 1.00 94.62 106 PHE A C 1
ATOM 893 O O . PHE A 1 106 ? -3.515 -7.023 -4.504 1.00 94.62 106 PHE A O 1
ATOM 900 N N . ARG A 1 107 ? -2.122 -5.624 -5.577 1.00 93.75 107 ARG A N 1
ATOM 901 C CA . ARG A 1 107 ? -2.535 -5.931 -6.949 1.00 93.75 107 ARG A CA 1
ATOM 902 C C . ARG A 1 107 ? -1.320 -6.353 -7.758 1.00 93.75 107 ARG A C 1
ATOM 904 O O . ARG A 1 107 ? -0.200 -6.090 -7.316 1.00 93.75 107 ARG A O 1
ATOM 911 N N . SER A 1 108 ? -1.521 -6.902 -8.955 1.00 95.25 108 SER A N 1
ATOM 912 C CA . SER A 1 108 ? -0.427 -7.048 -9.930 1.00 95.25 108 SER A CA 1
ATOM 913 C C . SER A 1 108 ? 0.375 -5.732 -10.057 1.00 95.25 108 SER A C 1
ATOM 915 O O . SER A 1 108 ? -0.236 -4.656 -10.125 1.00 95.25 108 SER A O 1
ATOM 917 N N . PRO A 1 109 ? 1.721 -5.772 -10.125 1.00 96.56 109 PRO A N 1
ATOM 918 C CA . PRO A 1 109 ? 2.547 -4.571 -10.290 1.00 96.56 109 PRO A CA 1
ATOM 919 C C . PRO A 1 109 ? 2.200 -3.790 -11.568 1.00 96.56 109 PRO A C 1
ATOM 921 O O . PRO A 1 109 ? 2.277 -2.560 -11.580 1.00 96.56 109 PRO A O 1
ATOM 924 N N . ILE A 1 110 ? 1.748 -4.481 -12.623 1.00 96.12 110 ILE A N 1
ATOM 925 C CA . ILE A 1 110 ? 1.271 -3.867 -13.871 1.00 96.12 110 ILE A CA 1
ATOM 926 C C . ILE A 1 110 ? 0.018 -3.034 -13.595 1.00 96.12 110 ILE A C 1
ATOM 928 O O . ILE A 1 110 ? -0.058 -1.861 -13.982 1.00 96.12 110 ILE A O 1
ATOM 932 N N . ALA A 1 111 ? -0.957 -3.620 -12.898 1.00 94.44 111 ALA A N 1
ATOM 933 C CA . ALA A 1 111 ? -2.216 -2.964 -12.580 1.00 94.44 111 ALA A CA 1
ATOM 934 C C . ALA A 1 111 ? -1.990 -1.764 -11.654 1.00 94.44 111 ALA A C 1
ATOM 936 O O . ALA A 1 111 ? -2.543 -0.690 -11.897 1.00 94.44 111 ALA A O 1
ATOM 937 N N . PHE A 1 112 ? -1.123 -1.934 -10.651 1.00 94.44 112 PHE A N 1
ATOM 938 C CA . PHE A 1 112 ? -0.701 -0.886 -9.729 1.00 94.44 112 PHE A CA 1
ATOM 939 C C . PHE A 1 112 ? -0.049 0.293 -10.461 1.00 94.44 112 PHE A C 1
ATOM 941 O O . PHE A 1 112 ? -0.522 1.424 -10.352 1.00 94.44 112 PHE A O 1
ATOM 948 N N . ALA A 1 113 ? 0.999 0.058 -11.257 1.00 95.00 113 ALA A N 1
ATOM 949 C CA . ALA A 1 113 ? 1.676 1.139 -11.975 1.00 95.00 113 ALA A CA 1
ATOM 950 C C . ALA A 1 113 ? 0.733 1.830 -12.977 1.00 95.00 113 ALA A C 1
ATOM 952 O O . ALA A 1 113 ? 0.737 3.055 -13.120 1.00 95.00 113 ALA A O 1
ATOM 953 N N . SER A 1 114 ? -0.133 1.049 -13.631 1.00 94.06 114 SER A N 1
ATOM 954 C CA . SER A 1 114 ? -1.119 1.566 -14.580 1.00 94.06 114 SER A CA 1
ATOM 955 C C . SER A 1 114 ? -2.137 2.500 -13.933 1.00 94.06 114 SER A C 1
ATOM 957 O O . SER A 1 114 ? -2.424 3.548 -14.511 1.00 94.06 114 SER A O 1
ATOM 959 N N . SER A 1 115 ? -2.665 2.161 -12.751 1.00 90.06 115 SER A N 1
ATOM 960 C CA . SER A 1 115 ? -3.670 2.987 -12.066 1.00 90.06 115 SER A CA 1
ATOM 961 C C . SER A 1 115 ? -3.106 4.308 -11.546 1.00 90.06 115 SER A C 1
ATOM 963 O O . SER A 1 115 ? -3.841 5.286 -11.468 1.00 90.06 115 SER A O 1
ATOM 965 N N . HIS A 1 116 ? -1.810 4.360 -11.228 1.00 90.25 116 HIS A N 1
ATOM 966 C CA . HIS A 1 116 ? -1.153 5.580 -10.750 1.00 90.25 116 HIS A CA 1
ATOM 967 C C . HIS A 1 116 ? -0.769 6.533 -11.891 1.00 90.25 116 HIS A C 1
ATOM 969 O O . HIS A 1 116 ? -0.813 7.749 -11.718 1.00 90.25 116 HIS A O 1
ATOM 975 N N . ILE A 1 117 ? -0.432 6.007 -13.074 1.00 90.50 117 ILE A N 1
ATOM 976 C CA . ILE A 1 117 ? -0.110 6.832 -14.252 1.00 90.50 117 ILE A CA 1
ATOM 977 C C . ILE A 1 117 ? -1.374 7.264 -15.006 1.00 90.50 117 ILE A C 1
ATOM 979 O O . ILE A 1 117 ? -1.518 8.426 -15.399 1.00 90.50 117 ILE A O 1
ATOM 983 N N . ILE A 1 118 ? -2.300 6.331 -15.226 1.00 88.50 118 ILE A N 1
ATOM 984 C CA . ILE A 1 118 ? -3.592 6.585 -15.869 1.00 88.50 118 ILE A CA 1
ATOM 985 C C . ILE A 1 118 ? -4.626 6.715 -14.751 1.00 88.50 118 ILE A C 1
ATOM 987 O O . ILE A 1 118 ? -5.497 5.862 -14.587 1.00 88.50 118 ILE A O 1
ATOM 991 N N . ASN A 1 119 ? -4.483 7.770 -13.946 1.00 75.81 119 ASN A N 1
ATOM 992 C CA . ASN A 1 119 ? -5.350 7.998 -12.796 1.00 75.81 119 ASN A CA 1
ATOM 993 C C . ASN A 1 119 ? -6.819 8.105 -13.248 1.00 75.81 119 ASN A C 1
ATOM 995 O O . ASN A 1 119 ? -7.189 9.022 -13.985 1.00 75.81 119 ASN A O 1
ATOM 999 N N . SER A 1 120 ? -7.650 7.161 -12.799 1.00 66.62 120 SER A N 1
ATOM 1000 C CA . SER A 1 120 ? -9.074 7.086 -13.139 1.00 66.62 120 SER A CA 1
ATOM 1001 C C . SER A 1 120 ? -9.907 8.223 -12.55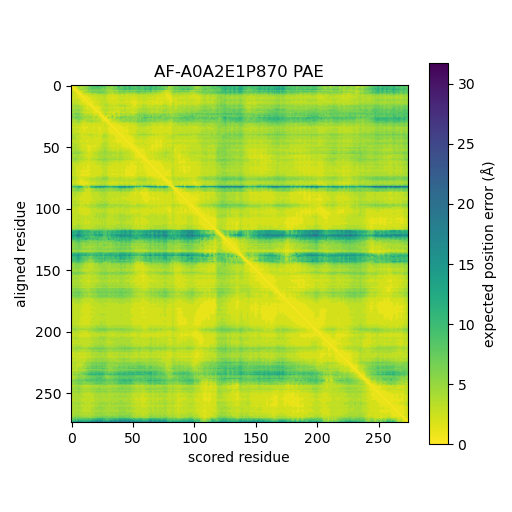5 1.00 66.62 120 SER A C 1
ATOM 1003 O O . SER A 1 120 ? -11.010 8.453 -13.028 1.00 66.62 120 SER A O 1
ATOM 1005 N N . GLU A 1 121 ? -9.402 8.933 -11.547 1.00 67.25 121 GLU A N 1
ATOM 1006 C CA . GLU A 1 121 ? -10.062 10.117 -10.978 1.00 67.25 121 GLU A CA 1
ATOM 1007 C C . GLU A 1 121 ? -9.920 11.334 -11.897 1.00 67.25 121 GLU A C 1
ATOM 1009 O O . GLU A 1 121 ? -10.649 12.318 -11.790 1.00 67.25 121 GLU A O 1
ATOM 1014 N N . ASN A 1 122 ? -9.013 11.250 -12.871 1.00 68.62 122 ASN A N 1
ATOM 1015 C CA . ASN A 1 122 ? -8.853 12.261 -13.888 1.00 68.62 122 ASN A CA 1
ATOM 1016 C C . ASN A 1 122 ? -9.703 11.936 -15.118 1.00 68.62 122 ASN A C 1
ATOM 1018 O O . ASN A 1 122 ? -9.254 11.294 -16.070 1.00 68.62 122 ASN A O 1
ATOM 1022 N N . ASN A 1 123 ? -10.939 12.425 -15.117 1.00 68.50 123 ASN A N 1
ATOM 1023 C CA . ASN A 1 123 ? -11.915 12.149 -16.176 1.00 68.50 123 ASN A CA 1
ATOM 1024 C C . ASN A 1 123 ? -11.640 12.891 -17.501 1.00 68.50 123 ASN A C 1
ATOM 1026 O O . ASN A 1 123 ? -12.390 12.737 -18.463 1.00 68.50 123 ASN A O 1
ATOM 1030 N N . LYS A 1 124 ? -10.567 13.692 -17.600 1.00 81.50 124 LYS A N 1
ATOM 1031 C CA . LYS A 1 124 ? -10.245 14.441 -18.825 1.00 81.50 124 LYS A CA 1
ATOM 1032 C C . LYS A 1 124 ? -9.690 13.505 -19.905 1.00 81.50 124 LYS A C 1
ATOM 1034 O O . LYS A 1 124 ? -8.533 13.086 -19.837 1.00 81.50 124 LYS A O 1
ATOM 1039 N N . PHE A 1 125 ? -10.493 13.243 -20.940 1.00 83.69 125 PHE A N 1
ATOM 1040 C CA . PHE A 1 125 ? -10.172 12.336 -22.052 1.00 83.69 125 PHE A CA 1
ATOM 1041 C C . PHE A 1 125 ? -8.789 12.586 -22.673 1.00 83.69 125 PHE A C 1
ATOM 1043 O O . PHE A 1 125 ? -7.993 11.656 -22.790 1.00 83.69 125 PHE A O 1
ATOM 1050 N N . LEU A 1 126 ? -8.462 13.844 -22.998 1.00 83.62 126 LEU A N 1
ATOM 1051 C CA . LEU A 1 126 ? -7.171 14.205 -23.600 1.00 83.62 126 LEU A CA 1
ATOM 1052 C C . LEU A 1 126 ? -5.984 13.842 -22.702 1.00 83.62 126 LEU A C 1
ATOM 1054 O O . LEU A 1 126 ? -4.974 13.331 -23.183 1.00 83.62 126 LEU A O 1
ATOM 1058 N N . ARG A 1 127 ? -6.113 14.047 -21.386 1.00 81.50 127 ARG A N 1
ATOM 1059 C CA . ARG A 1 127 ? -5.058 13.705 -20.426 1.00 81.50 127 ARG A CA 1
ATOM 1060 C C . ARG A 1 127 ? -4.905 12.192 -20.289 1.00 81.50 127 ARG A C 1
ATOM 1062 O O . ARG A 1 127 ? -3.778 11.709 -20.274 1.00 81.50 127 ARG A O 1
ATOM 1069 N N . GLN A 1 128 ? -6.003 11.435 -20.281 1.00 85.25 128 GLN A N 1
ATOM 1070 C CA . GLN A 1 128 ? -5.927 9.971 -20.306 1.00 85.25 128 GLN A CA 1
ATOM 1071 C C . GLN A 1 128 ? -5.299 9.441 -21.602 1.00 85.25 128 GLN A C 1
ATOM 1073 O O . GLN A 1 128 ? -4.480 8.524 -21.552 1.00 85.25 128 GLN A O 1
ATOM 1078 N N . ALA A 1 129 ? -5.661 10.008 -22.755 1.00 86.94 129 ALA A N 1
ATOM 1079 C CA . ALA A 1 129 ? -5.090 9.640 -24.047 1.00 86.94 129 ALA A CA 1
ATOM 1080 C C . ALA A 1 129 ? -3.582 9.934 -24.095 1.00 86.94 129 ALA A C 1
ATOM 1082 O O . ALA A 1 129 ? -2.805 9.073 -24.506 1.00 86.94 129 ALA A O 1
ATOM 1083 N N . TYR A 1 130 ? -3.161 11.100 -23.592 1.00 87.56 130 TYR A N 1
ATOM 1084 C CA . TYR A 1 130 ? -1.752 11.462 -23.442 1.00 87.56 130 TYR A CA 1
ATOM 1085 C C . TYR A 1 130 ? -1.002 10.466 -22.544 1.00 87.56 130 TYR A C 1
ATOM 1087 O O . TYR A 1 130 ? -0.009 9.883 -22.982 1.00 87.56 130 TYR A O 1
ATOM 1095 N N . SER A 1 131 ? -1.509 10.189 -21.334 1.00 87.12 131 SER A N 1
ATOM 1096 C CA . SER A 1 131 ? -0.884 9.231 -20.410 1.00 87.12 131 SER A CA 1
ATOM 1097 C C . SER A 1 131 ? -0.780 7.823 -21.002 1.00 87.12 131 SER A C 1
ATOM 1099 O O . SER A 1 131 ? 0.223 7.146 -20.809 1.00 87.12 131 SER A O 1
ATOM 1101 N N . LYS A 1 132 ? -1.785 7.371 -21.762 1.00 89.62 132 LYS A N 1
ATOM 1102 C CA . LYS A 1 132 ? -1.749 6.073 -22.460 1.00 89.62 132 LYS A CA 1
ATOM 1103 C C . LYS A 1 132 ? -0.730 6.059 -23.599 1.00 89.62 132 LYS A C 1
ATOM 1105 O O . LYS A 1 132 ? 0.000 5.085 -23.751 1.00 89.62 132 LYS A O 1
ATOM 1110 N N . ARG A 1 133 ? -0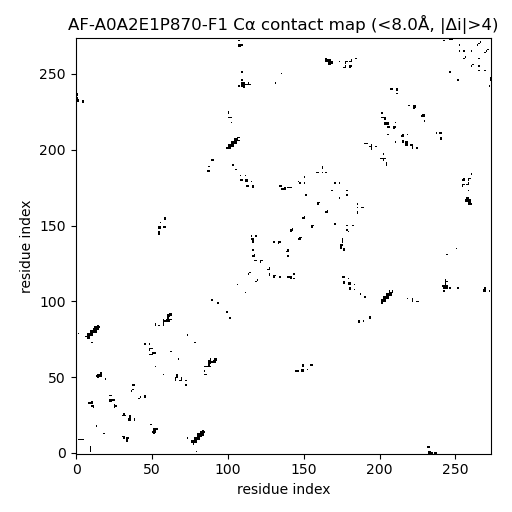.669 7.121 -24.408 1.00 90.50 133 ARG A N 1
ATOM 1111 C CA . ARG A 1 133 ? 0.255 7.217 -25.550 1.00 90.50 133 ARG A CA 1
ATOM 1112 C C . ARG A 1 133 ? 1.712 7.209 -25.096 1.00 90.50 133 ARG A C 1
ATOM 1114 O O . ARG A 1 133 ? 2.536 6.526 -25.694 1.00 90.50 133 ARG A O 1
ATOM 1121 N N . PHE A 1 134 ? 2.014 7.949 -24.035 1.00 91.88 134 PHE A N 1
ATOM 1122 C CA . PHE A 1 134 ? 3.374 8.154 -23.546 1.00 91.88 134 PHE A CA 1
ATOM 1123 C C . PHE A 1 134 ? 3.729 7.268 -22.345 1.00 91.88 134 PHE A C 1
ATOM 1125 O O . PHE A 1 134 ? 4.757 7.502 -21.713 1.00 91.88 134 PHE A O 1
ATOM 1132 N N . PHE A 1 135 ? 2.914 6.248 -22.046 1.00 93.25 135 PHE A N 1
ATOM 1133 C CA . PHE A 1 135 ? 2.992 5.437 -20.824 1.00 93.25 135 PHE A CA 1
ATOM 1134 C C . PHE A 1 135 ? 4.409 4.930 -20.510 1.00 93.25 135 PHE A C 1
ATOM 1136 O O . PHE A 1 135 ? 4.924 5.126 -19.413 1.00 93.25 135 PHE A O 1
ATOM 1143 N N . PHE A 1 136 ? 5.069 4.322 -21.502 1.00 93.31 136 PHE A N 1
ATOM 1144 C CA . PHE A 1 136 ? 6.414 3.751 -21.359 1.00 93.31 136 PHE A CA 1
ATOM 1145 C C . PHE A 1 136 ? 7.556 4.735 -21.683 1.00 93.31 136 PHE A C 1
ATOM 1147 O O . PHE A 1 136 ? 8.716 4.330 -21.841 1.00 93.31 136 PHE A O 1
ATOM 1154 N N . SER A 1 137 ? 7.251 6.026 -21.814 1.00 88.88 137 SER A N 1
ATOM 1155 C CA . SER A 1 137 ? 8.234 7.082 -22.076 1.00 88.88 137 SER A CA 1
ATOM 1156 C C . SER A 1 137 ? 8.698 7.764 -20.782 1.00 88.88 137 SER A C 1
ATOM 1158 O O . SER A 1 137 ? 8.161 7.520 -19.705 1.00 88.88 137 SER A O 1
ATOM 1160 N N . SER A 1 138 ? 9.702 8.634 -20.886 1.00 79.00 138 SER A N 1
ATOM 1161 C CA . SER A 1 138 ? 10.178 9.487 -19.787 1.00 79.00 138 SER A CA 1
ATOM 1162 C C . SER A 1 138 ? 9.380 10.787 -19.628 1.00 79.00 138 SER A C 1
ATOM 1164 O O . SER A 1 138 ? 9.670 11.565 -18.726 1.00 79.00 138 SER A O 1
ATOM 1166 N N . PHE A 1 139 ? 8.402 11.055 -20.500 1.00 78.19 139 PHE A N 1
ATOM 1167 C CA . PHE A 1 139 ? 7.685 12.337 -20.537 1.00 78.19 139 PHE A CA 1
ATOM 1168 C C . PHE A 1 139 ? 6.547 12.439 -19.519 1.00 78.19 139 PHE A C 1
ATOM 1170 O O . PHE A 1 139 ? 6.015 13.522 -19.284 1.00 78.19 139 PHE A O 1
ATOM 1177 N N . ILE A 1 140 ? 6.154 11.321 -18.914 1.00 81.69 140 ILE A N 1
ATOM 1178 C CA . ILE A 1 140 ? 5.057 11.290 -17.955 1.00 81.69 140 ILE A CA 1
ATOM 1179 C C . ILE A 1 140 ? 5.598 11.506 -16.552 1.00 81.69 140 ILE A C 1
ATOM 1181 O O . ILE A 1 140 ? 6.427 10.732 -16.083 1.00 81.69 140 ILE A O 1
ATOM 1185 N N . LYS A 1 141 ? 5.046 12.497 -15.856 1.00 79.56 141 LYS A N 1
ATOM 1186 C CA . LYS A 1 141 ? 5.203 12.642 -14.407 1.00 79.56 141 LYS A CA 1
ATOM 1187 C C . LYS A 1 141 ? 4.126 11.842 -13.685 1.00 79.56 141 LYS A C 1
ATOM 1189 O 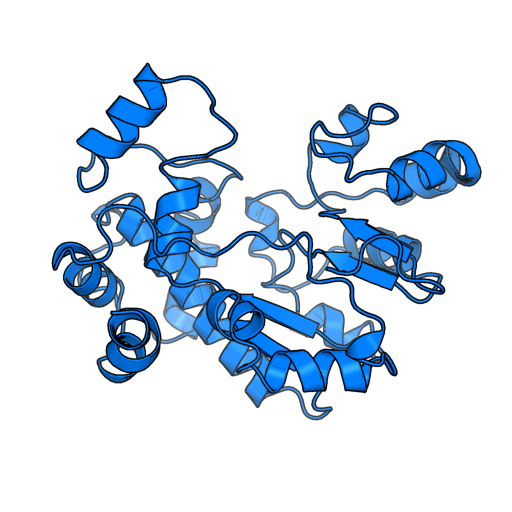O . LYS A 1 141 ? 3.025 11.669 -14.215 1.00 79.56 141 LYS A O 1
ATOM 1194 N N . PHE A 1 142 ? 4.426 11.389 -12.477 1.00 82.50 142 PHE A N 1
ATOM 1195 C CA . PHE A 1 142 ? 3.478 10.677 -11.633 1.00 82.50 142 PHE A CA 1
ATOM 1196 C C . PHE A 1 142 ? 3.661 11.185 -10.208 1.00 82.50 142 PHE A C 1
ATOM 1198 O O . PHE A 1 142 ? 4.640 10.876 -9.568 1.00 82.50 142 PHE A O 1
ATOM 1205 N N . ASP A 1 143 ? 2.733 11.977 -9.693 1.00 81.81 143 ASP A N 1
ATOM 1206 C CA . ASP A 1 143 ? 2.797 12.354 -8.272 1.00 81.81 143 ASP A CA 1
ATOM 1207 C C . ASP A 1 143 ? 1.415 12.352 -7.629 1.00 81.81 143 ASP A C 1
ATOM 1209 O O . ASP A 1 143 ? 1.122 13.042 -6.658 1.00 81.81 143 ASP A O 1
ATOM 1213 N N . SER A 1 144 ? 0.523 11.532 -8.194 1.00 76.50 144 SER A N 1
ATOM 1214 C CA . SER A 1 144 ? -0.711 11.194 -7.495 1.00 76.50 144 SER A CA 1
ATOM 1215 C C . SER A 1 144 ? -0.323 10.560 -6.162 1.00 76.50 144 SER A C 1
ATOM 1217 O O . SER A 1 144 ? 0.467 9.617 -6.145 1.00 76.50 144 SER A O 1
ATOM 1219 N N . TRP A 1 145 ? -0.857 11.113 -5.072 1.00 78.50 145 TRP A N 1
ATOM 1220 C CA . TRP A 1 145 ? -0.576 10.700 -3.695 1.00 78.50 145 TRP A CA 1
ATOM 1221 C C . TRP A 1 145 ? 0.854 10.962 -3.180 1.00 78.50 145 TRP A C 1
ATOM 1223 O O . TRP A 1 145 ? 1.196 10.475 -2.101 1.00 78.50 145 TRP A O 1
ATOM 1233 N N . GLY A 1 146 ? 1.674 11.765 -3.869 1.00 87.62 146 GLY A N 1
ATOM 1234 C CA . GLY A 1 146 ? 3.045 12.070 -3.426 1.00 87.62 146 GLY A CA 1
ATOM 1235 C C . GLY A 1 146 ? 4.039 10.921 -3.645 1.00 87.62 146 GLY A C 1
ATOM 1236 O O . GLY A 1 146 ? 5.086 10.859 -3.003 1.00 87.62 146 GLY A O 1
ATOM 1237 N N . MET A 1 147 ? 3.693 9.958 -4.506 1.00 88.94 147 MET A N 1
ATOM 1238 C CA . MET A 1 147 ? 4.477 8.739 -4.724 1.00 88.94 147 MET A CA 1
ATOM 1239 C C . MET A 1 147 ? 5.871 9.016 -5.288 1.00 88.94 147 MET A C 1
ATOM 1241 O O . MET A 1 147 ? 6.827 8.329 -4.925 1.00 88.94 147 MET A O 1
ATOM 1245 N N . GLU A 1 148 ? 6.017 10.008 -6.167 1.00 90.00 148 GLU A N 1
ATOM 1246 C CA . GLU A 1 148 ? 7.328 10.356 -6.716 1.00 90.00 148 GLU A CA 1
ATOM 1247 C C . GLU A 1 148 ? 8.211 10.992 -5.640 1.00 90.00 148 GLU A C 1
ATOM 1249 O O . GLU A 1 148 ? 9.394 10.648 -5.556 1.00 90.00 148 GLU A O 1
ATOM 1254 N N . SER A 1 149 ? 7.632 11.818 -4.763 1.00 90.56 149 SER A N 1
ATOM 1255 C CA . SER A 1 149 ? 8.316 12.374 -3.587 1.00 90.56 149 SER A CA 1
ATOM 1256 C C . SER A 1 149 ? 8.791 11.283 -2.625 1.00 90.56 149 SER A C 1
ATOM 1258 O O . SER A 1 149 ? 9.949 11.304 -2.203 1.00 90.56 149 SER A O 1
ATOM 1260 N N . ILE A 1 150 ? 7.957 10.271 -2.358 1.00 92.00 150 ILE A N 1
ATOM 1261 C CA . ILE A 1 150 ? 8.321 9.106 -1.534 1.00 92.00 150 ILE A CA 1
ATOM 1262 C C . ILE A 1 150 ? 9.520 8.371 -2.136 1.00 92.00 150 ILE A C 1
ATOM 1264 O O . ILE A 1 150 ? 10.537 8.179 -1.474 1.00 92.00 150 ILE A O 1
ATOM 1268 N N . ILE A 1 151 ? 9.425 7.971 -3.404 1.00 92.94 151 ILE A N 1
ATOM 1269 C CA . ILE A 1 151 ? 10.430 7.105 -4.035 1.00 92.94 151 ILE A CA 1
ATOM 1270 C C . ILE A 1 151 ? 11.777 7.823 -4.190 1.00 92.94 151 ILE A C 1
ATOM 1272 O O . ILE A 1 151 ? 12.838 7.198 -4.127 1.00 92.94 151 ILE A O 1
ATOM 1276 N N . LYS A 1 152 ? 11.759 9.143 -4.396 1.00 90.25 152 LYS A N 1
ATOM 1277 C CA . LYS A 1 152 ? 12.979 9.953 -4.517 1.00 90.25 152 LYS A CA 1
ATOM 1278 C C . LYS A 1 152 ? 13.616 10.300 -3.169 1.00 90.25 152 LYS A C 1
ATOM 1280 O O . LYS A 1 152 ? 14.767 10.741 -3.155 1.00 90.25 152 LYS A O 1
ATOM 1285 N N . ASN A 1 153 ? 12.915 10.083 -2.058 1.00 92.69 153 ASN A N 1
ATOM 1286 C CA . ASN A 1 153 ? 13.420 10.341 -0.716 1.00 92.69 153 ASN A CA 1
ATOM 1287 C C . ASN A 1 153 ? 14.595 9.408 -0.361 1.00 92.69 153 ASN A C 1
ATOM 1289 O O . ASN A 1 153 ? 14.617 8.229 -0.715 1.00 92.69 153 ASN A O 1
ATOM 1293 N N . ASN A 1 154 ? 15.571 9.914 0.395 1.00 92.06 154 ASN A N 1
ATOM 1294 C CA . ASN A 1 154 ? 16.709 9.111 0.846 1.00 92.06 154 ASN A CA 1
ATOM 1295 C C . ASN A 1 154 ? 16.302 7.969 1.794 1.00 92.06 154 ASN A C 1
ATOM 1297 O O . ASN A 1 154 ? 16.885 6.895 1.708 1.00 92.06 154 ASN A O 1
ATOM 1301 N N . LYS A 1 155 ? 15.264 8.137 2.625 1.00 94.62 155 LYS A N 1
ATOM 1302 C CA . LYS A 1 155 ? 14.748 7.059 3.489 1.00 94.62 155 LYS A CA 1
ATOM 1303 C C . LYS A 1 155 ? 14.227 5.870 2.682 1.00 94.62 155 LYS A C 1
ATOM 1305 O O . LYS A 1 155 ? 14.386 4.732 3.105 1.00 94.62 155 LYS A O 1
ATOM 1310 N N . PHE A 1 156 ? 13.667 6.108 1.496 1.00 95.75 156 PHE A N 1
ATOM 1311 C CA . PHE A 1 156 ? 13.226 5.026 0.617 1.00 95.75 156 PHE A CA 1
ATOM 1312 C C . PHE A 1 156 ? 14.409 4.208 0.076 1.00 95.75 156 PHE A C 1
ATOM 1314 O O . PHE A 1 156 ? 14.300 2.993 -0.070 1.00 95.75 156 PHE A O 1
ATOM 1321 N N . LYS A 1 157 ? 15.571 4.842 -0.143 1.00 94.62 157 LYS A N 1
ATOM 1322 C CA . LYS A 1 157 ? 16.808 4.131 -0.514 1.00 94.62 157 LYS A CA 1
ATOM 1323 C C . LYS A 1 157 ? 17.265 3.179 0.587 1.00 94.62 157 LYS A C 1
ATOM 1325 O O . LYS A 1 157 ? 17.613 2.049 0.277 1.00 94.62 157 LYS A O 1
ATOM 1330 N N . ASN A 1 158 ? 17.134 3.572 1.854 1.00 95.44 158 ASN A N 1
ATOM 1331 C CA . ASN A 1 158 ? 17.451 2.684 2.975 1.00 95.44 158 ASN A CA 1
ATOM 1332 C C . ASN A 1 158 ? 16.603 1.400 2.942 1.00 95.44 158 ASN A C 1
ATOM 1334 O O . ASN A 1 158 ? 17.114 0.330 3.252 1.00 95.44 158 ASN A O 1
ATOM 1338 N N . TYR A 1 159 ? 15.332 1.476 2.525 1.00 96.69 159 TYR A N 1
ATOM 1339 C CA . TYR A 1 159 ? 14.498 0.282 2.342 1.00 96.69 159 TYR A CA 1
ATOM 1340 C C . TYR A 1 159 ? 14.924 -0.569 1.141 1.00 96.69 159 TYR A C 1
ATOM 1342 O O . TYR A 1 159 ? 14.828 -1.792 1.207 1.00 96.69 159 TYR A O 1
ATOM 1350 N N . ILE A 1 160 ? 15.399 0.043 0.052 1.00 97.50 160 ILE A N 1
ATOM 1351 C CA . ILE A 1 160 ? 15.970 -0.693 -1.089 1.00 97.50 160 ILE A CA 1
ATOM 1352 C C . ILE A 1 160 ? 17.176 -1.520 -0.630 1.00 97.50 160 ILE A C 1
ATOM 1354 O O . ILE A 1 160 ? 17.236 -2.717 -0.924 1.00 97.50 160 ILE A O 1
ATOM 1358 N N . ASP A 1 161 ? 18.071 -0.900 0.139 1.00 96.56 161 ASP A N 1
ATOM 1359 C CA . ASP A 1 161 ? 19.273 -1.543 0.668 1.00 96.56 161 ASP A CA 1
ATOM 1360 C C . ASP A 1 161 ? 18.912 -2.634 1.692 1.00 96.56 161 ASP A C 1
ATOM 1362 O O . ASP A 1 161 ? 19.337 -3.779 1.548 1.00 96.56 161 ASP A O 1
ATOM 1366 N N . LEU A 1 162 ? 18.040 -2.327 2.663 1.00 96.75 162 LEU A N 1
ATOM 1367 C CA . LEU A 1 162 ? 17.563 -3.269 3.687 1.00 96.75 162 LEU A CA 1
ATOM 1368 C C . LEU A 1 162 ? 16.924 -4.532 3.085 1.00 96.75 162 LEU A C 1
ATOM 1370 O O . LEU A 1 162 ? 17.065 -5.628 3.623 1.00 96.75 162 LEU A O 1
ATOM 1374 N N . LEU A 1 163 ? 16.203 -4.385 1.970 1.00 97.62 163 LEU A N 1
ATOM 1375 C CA . LEU A 1 163 ? 15.492 -5.476 1.297 1.00 97.62 163 LEU A CA 1
ATOM 1376 C C . LEU A 1 163 ? 16.323 -6.150 0.195 1.00 97.62 163 LEU A C 1
ATOM 1378 O O . LEU A 1 163 ? 15.779 -6.958 -0.572 1.00 97.62 163 LEU A O 1
ATOM 1382 N N . ASN A 1 164 ? 17.618 -5.820 0.104 1.00 97.31 164 ASN A N 1
ATOM 1383 C CA . ASN A 1 164 ? 18.553 -6.337 -0.894 1.00 97.31 164 ASN A CA 1
ATOM 1384 C C . ASN A 1 164 ? 17.983 -6.250 -2.321 1.00 97.31 164 ASN A C 1
ATOM 1386 O O . ASN A 1 164 ? 18.013 -7.211 -3.099 1.00 97.31 164 ASN A O 1
ATOM 1390 N N . ILE A 1 165 ? 17.372 -5.113 -2.661 1.00 98.00 165 ILE A N 1
ATOM 1391 C CA . ILE A 1 165 ? 16.889 -4.852 -4.016 1.00 98.00 165 ILE A CA 1
ATOM 1392 C C . ILE A 1 165 ? 18.038 -4.206 -4.789 1.00 98.00 165 ILE A C 1
ATOM 1394 O O . ILE A 1 165 ? 18.559 -3.168 -4.398 1.00 98.00 165 ILE A O 1
ATOM 1398 N N . SER A 1 166 ? 18.433 -4.808 -5.911 1.00 96.56 166 SER A N 1
ATOM 1399 C CA . SER A 1 166 ? 19.526 -4.303 -6.751 1.00 96.56 166 SER A CA 1
ATOM 1400 C C . SER A 1 166 ? 19.003 -3.899 -8.132 1.00 96.56 166 SER A C 1
ATOM 1402 O O . SER A 1 166 ? 18.998 -4.719 -9.057 1.00 96.56 166 SER A O 1
ATOM 1404 N N . PRO A 1 167 ? 18.539 -2.646 -8.310 1.00 96.31 167 PRO A N 1
ATOM 1405 C CA . PRO A 1 167 ? 18.125 -2.152 -9.615 1.00 96.31 167 PRO A CA 1
ATOM 1406 C C . PRO A 1 167 ? 19.283 -2.195 -10.621 1.00 96.31 167 PRO A C 1
ATOM 1408 O O . PRO A 1 167 ? 20.391 -1.741 -10.339 1.00 96.31 167 PRO A O 1
ATOM 1411 N N . ARG A 1 168 ? 19.019 -2.668 -11.844 1.00 96.44 168 ARG A N 1
ATOM 1412 C CA . ARG A 1 168 ? 20.004 -2.662 -12.948 1.00 96.44 168 ARG A CA 1
ATOM 1413 C C . ARG A 1 168 ? 20.284 -1.253 -13.472 1.00 96.44 168 ARG A C 1
ATOM 1415 O O . ARG A 1 168 ? 21.290 -1.016 -14.137 1.00 96.44 168 ARG A O 1
ATOM 1422 N N . LYS A 1 169 ? 19.377 -0.312 -13.205 1.00 92.69 169 LYS A N 1
ATOM 1423 C CA . LYS A 1 169 ? 19.516 1.108 -13.538 1.00 92.69 169 LYS A CA 1
ATOM 1424 C C . LYS A 1 169 ? 19.602 1.930 -12.260 1.00 92.69 169 LYS A C 1
ATOM 1426 O O . LYS A 1 169 ? 18.903 1.657 -11.292 1.00 92.69 169 LYS A O 1
ATOM 1431 N N . LYS A 1 170 ? 20.383 3.011 -12.296 1.00 92.06 170 LYS A N 1
ATOM 1432 C CA . LYS A 1 170 ? 20.365 4.031 -11.236 1.00 92.06 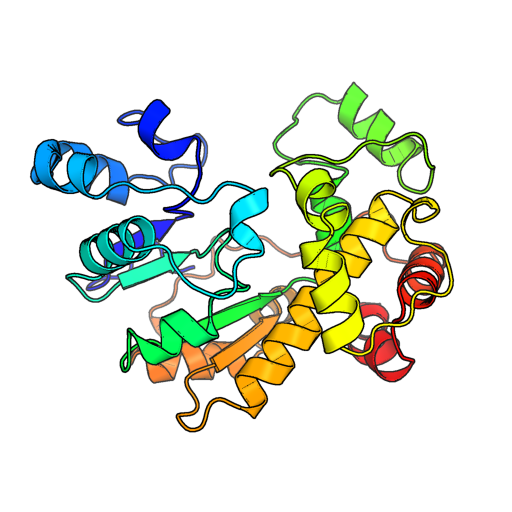170 LYS A CA 1
ATOM 1433 C C . LYS A 1 170 ? 18.947 4.593 -11.071 1.00 92.06 170 LYS A C 1
ATOM 1435 O O . LYS A 1 170 ? 18.266 4.811 -12.072 1.00 92.06 170 LYS A O 1
ATOM 1440 N N . LEU A 1 171 ? 18.539 4.891 -9.835 1.00 91.44 171 LEU A N 1
ATOM 1441 C CA . LEU A 1 171 ? 17.183 5.371 -9.519 1.00 91.44 171 LEU A CA 1
ATOM 1442 C C . LEU A 1 171 ? 16.766 6.600 -10.337 1.00 91.44 171 LEU A C 1
ATOM 1444 O O . LEU A 1 171 ? 15.655 6.654 -10.849 1.00 91.44 171 LEU A O 1
ATOM 1448 N N . ASN A 1 172 ? 17.678 7.552 -10.545 1.00 90.69 172 ASN A N 1
ATOM 1449 C CA . ASN A 1 172 ? 17.421 8.753 -11.346 1.00 90.69 172 ASN A CA 1
ATOM 1450 C C . ASN A 1 172 ? 17.268 8.493 -12.859 1.00 90.69 172 ASN A C 1
ATOM 1452 O O . ASN A 1 172 ? 16.919 9.409 -13.597 1.00 90.69 172 ASN A O 1
ATOM 1456 N N . LYS A 1 173 ? 17.549 7.270 -13.325 1.00 93.50 173 LYS A N 1
ATOM 1457 C CA . LYS A 1 173 ? 17.358 6.825 -14.713 1.00 93.50 173 LYS A CA 1
ATOM 1458 C C . LYS A 1 173 ? 16.130 5.929 -14.890 1.00 93.50 173 LYS A C 1
ATOM 1460 O O . LYS A 1 173 ? 15.842 5.534 -16.021 1.00 93.50 173 LYS A O 1
ATOM 1465 N N . LEU A 1 174 ? 15.442 5.568 -13.807 1.00 94.44 174 LEU A N 1
ATOM 1466 C CA . LEU A 1 174 ? 14.197 4.813 -13.888 1.00 94.44 174 LEU A CA 1
ATOM 1467 C C . LEU A 1 174 ? 13.080 5.722 -14.401 1.00 94.44 174 LEU A C 1
ATOM 1469 O O . LEU A 1 174 ? 12.947 6.875 -13.991 1.00 94.44 174 LEU A O 1
ATOM 1473 N N . LYS A 1 175 ? 12.269 5.189 -15.311 1.00 95.06 175 LYS A N 1
ATOM 1474 C CA . LYS A 1 175 ? 11.053 5.852 -15.785 1.00 95.06 175 LYS A CA 1
ATOM 1475 C C . LYS A 1 175 ? 9.958 5.770 -14.722 1.00 95.06 175 LYS A C 1
ATOM 1477 O O . LYS A 1 175 ? 10.006 4.929 -13.832 1.00 95.06 175 LYS A O 1
ATOM 1482 N N . SER A 1 176 ? 8.915 6.575 -14.869 1.00 94.31 176 SER A N 1
ATOM 1483 C CA . SER A 1 176 ? 7.814 6.677 -13.903 1.00 94.31 176 SER A CA 1
ATOM 1484 C C . SER A 1 176 ? 7.146 5.345 -13.557 1.00 94.31 176 SER A C 1
ATOM 1486 O O . SER A 1 176 ? 6.965 5.024 -12.387 1.00 94.31 176 SER A O 1
ATOM 1488 N N . TYR A 1 177 ? 6.843 4.519 -14.561 1.00 95.31 177 TYR A N 1
ATOM 1489 C CA . TYR A 1 177 ? 6.272 3.191 -14.317 1.00 95.31 177 TYR A CA 1
ATOM 1490 C C . TYR A 1 177 ? 7.281 2.240 -13.657 1.00 95.31 177 TYR A C 1
ATOM 1492 O O . TYR A 1 177 ? 6.882 1.423 -12.841 1.00 95.31 177 TYR A O 1
ATOM 1500 N N . GLU A 1 178 ? 8.581 2.360 -13.954 1.00 96.94 178 GLU A N 1
ATOM 1501 C CA . GLU A 1 178 ? 9.624 1.572 -13.284 1.00 96.94 178 GLU A CA 1
ATOM 1502 C C . GLU A 1 178 ? 9.739 1.989 -11.807 1.00 96.94 178 GLU A C 1
ATOM 1504 O O . GLU A 1 178 ? 9.761 1.133 -10.933 1.00 96.94 178 GLU A O 1
ATOM 1509 N N . LEU A 1 179 ? 9.716 3.288 -11.496 1.00 96.50 179 LEU A N 1
ATOM 1510 C CA . LEU A 1 179 ? 9.718 3.780 -10.112 1.00 96.50 179 LEU A CA 1
ATOM 1511 C C . LEU A 1 179 ? 8.514 3.250 -9.315 1.00 96.50 179 LEU A C 1
ATOM 1513 O O . LEU A 1 179 ? 8.677 2.795 -8.185 1.00 96.50 179 LEU A O 1
ATOM 1517 N N . LEU A 1 180 ? 7.321 3.228 -9.913 1.00 96.19 180 LEU A N 1
ATOM 1518 C CA . LEU A 1 180 ? 6.130 2.645 -9.285 1.00 96.19 180 LEU A CA 1
ATOM 1519 C C . LEU A 1 180 ? 6.263 1.135 -9.047 1.00 96.19 180 LEU A C 1
ATOM 1521 O O . LEU A 1 180 ? 5.882 0.651 -7.984 1.00 96.19 180 LEU A O 1
ATOM 1525 N N . ILE A 1 181 ? 6.829 0.386 -9.998 1.00 97.44 181 ILE A N 1
ATOM 1526 C CA . ILE A 1 181 ? 7.100 -1.049 -9.811 1.00 97.44 181 ILE A CA 1
ATOM 1527 C C . ILE A 1 181 ? 8.151 -1.266 -8.711 1.00 97.44 181 ILE A C 1
ATOM 1529 O O . ILE A 1 181 ? 8.026 -2.203 -7.928 1.00 97.44 181 ILE A O 1
ATOM 1533 N N . LEU A 1 182 ? 9.162 -0.400 -8.609 1.00 97.88 182 LEU A N 1
ATOM 1534 C CA . LEU A 1 182 ? 10.149 -0.449 -7.530 1.00 97.88 182 LEU A CA 1
ATOM 1535 C C . LEU A 1 182 ? 9.497 -0.223 -6.160 1.00 97.88 182 LEU A C 1
ATOM 1537 O O . LEU A 1 182 ? 9.753 -0.987 -5.234 1.00 97.88 182 LEU A O 1
ATOM 1541 N N . TYR A 1 183 ? 8.622 0.779 -6.037 1.00 96.75 183 TYR A N 1
ATOM 1542 C CA . TYR A 1 183 ? 7.824 0.980 -4.824 1.00 96.75 183 TYR A CA 1
ATOM 1543 C C . TYR A 1 183 ? 6.998 -0.257 -4.483 1.00 96.75 183 TYR A C 1
ATOM 1545 O O . TYR A 1 183 ? 7.024 -0.726 -3.345 1.00 96.75 183 TYR A O 1
ATOM 1553 N N . TRP A 1 184 ? 6.312 -0.822 -5.477 1.00 97.19 184 TRP A N 1
ATOM 1554 C CA . TRP A 1 184 ? 5.534 -2.042 -5.301 1.00 97.19 184 TRP A CA 1
ATOM 1555 C C . TRP A 1 184 ? 6.401 -3.193 -4.769 1.00 97.19 184 TRP A C 1
ATOM 1557 O O . TRP A 1 184 ? 6.017 -3.844 -3.799 1.00 97.19 184 TRP A O 1
ATOM 1567 N N . LEU A 1 185 ? 7.597 -3.398 -5.336 1.00 98.25 185 LEU A N 1
ATOM 1568 C CA . LEU A 1 185 ? 8.528 -4.450 -4.917 1.00 98.25 185 LEU A CA 1
ATOM 1569 C C . LEU A 1 185 ? 9.024 -4.246 -3.485 1.00 98.25 185 LEU A C 1
ATOM 1571 O O . LEU A 1 185 ? 9.018 -5.194 -2.701 1.00 98.25 185 LEU A O 1
ATOM 1575 N N . VAL A 1 186 ? 9.413 -3.016 -3.133 1.00 97.94 186 VAL A N 1
ATOM 1576 C CA . VAL A 1 186 ? 9.817 -2.652 -1.766 1.00 97.94 186 VAL A CA 1
ATOM 1577 C C . VAL A 1 186 ? 8.705 -3.007 -0.784 1.00 97.94 186 VAL A C 1
ATOM 1579 O O . VAL A 1 186 ? 8.941 -3.718 0.189 1.00 97.94 186 VAL A O 1
ATOM 1582 N N . ARG A 1 187 ? 7.466 -2.590 -1.066 1.00 96.69 187 ARG A N 1
ATOM 1583 C CA . ARG A 1 187 ? 6.320 -2.888 -0.198 1.00 96.69 187 ARG A CA 1
ATOM 1584 C C . ARG A 1 187 ? 6.033 -4.379 -0.110 1.00 96.69 187 ARG A C 1
ATOM 1586 O O . ARG A 1 187 ? 5.737 -4.866 0.977 1.00 96.69 187 ARG A O 1
ATOM 1593 N N . ARG A 1 188 ? 6.150 -5.106 -1.222 1.00 97.38 188 ARG A N 1
ATOM 1594 C CA . ARG A 1 188 ? 5.938 -6.556 -1.269 1.00 97.38 188 ARG A CA 1
ATOM 1595 C C . ARG A 1 188 ? 6.960 -7.308 -0.421 1.00 97.38 188 ARG A C 1
ATOM 1597 O O . ARG A 1 188 ? 6.573 -8.131 0.405 1.00 97.38 188 ARG A O 1
ATOM 1604 N N . ARG A 1 189 ? 8.251 -7.015 -0.591 1.00 98.06 189 ARG A N 1
ATOM 1605 C CA . ARG A 1 189 ? 9.322 -7.650 0.191 1.00 98.06 189 ARG A CA 1
ATOM 1606 C C . ARG A 1 189 ? 9.261 -7.264 1.665 1.00 98.06 189 ARG A C 1
ATOM 1608 O O . ARG A 1 189 ? 9.447 -8.134 2.508 1.00 98.06 189 ARG A O 1
ATOM 1615 N N . LEU A 1 190 ? 8.931 -6.010 1.977 1.00 97.62 190 LEU A N 1
ATOM 1616 C CA . LEU A 1 190 ? 8.722 -5.574 3.356 1.00 97.62 190 LEU A CA 1
ATOM 1617 C C . LEU A 1 190 ? 7.581 -6.352 4.020 1.00 97.62 190 LEU A C 1
ATOM 1619 O O . LEU A 1 190 ? 7.790 -6.928 5.080 1.00 97.62 190 LEU A O 1
ATOM 1623 N N . ALA A 1 191 ? 6.415 -6.444 3.374 1.00 97.25 191 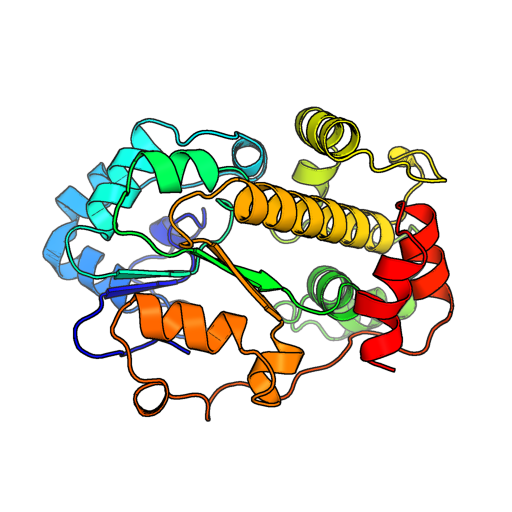ALA A N 1
ATOM 1624 C CA . ALA A 1 191 ? 5.283 -7.216 3.889 1.00 97.25 191 ALA A CA 1
ATOM 1625 C C . ALA A 1 191 ? 5.656 -8.687 4.143 1.00 97.25 191 ALA A C 1
ATOM 1627 O O . ALA A 1 191 ? 5.320 -9.236 5.189 1.00 97.25 191 ALA A O 1
ATOM 1628 N N . ASN A 1 192 ? 6.406 -9.307 3.225 1.00 97.69 192 ASN A N 1
ATOM 1629 C CA . ASN A 1 192 ? 6.911 -10.670 3.401 1.00 97.69 192 ASN A CA 1
ATOM 1630 C C . ASN A 1 192 ? 7.862 -10.795 4.603 1.00 97.69 192 ASN A C 1
ATOM 1632 O O . ASN A 1 192 ? 7.759 -11.765 5.351 1.00 97.69 192 ASN A O 1
ATOM 1636 N N . ASN A 1 193 ? 8.777 -9.842 4.802 1.00 97.88 193 ASN A N 1
ATOM 1637 C CA . ASN A 1 193 ? 9.682 -9.847 5.954 1.00 97.88 193 ASN A CA 1
ATOM 1638 C C . ASN A 1 193 ? 8.916 -9.690 7.272 1.00 97.88 193 ASN A C 1
ATOM 1640 O O . ASN A 1 193 ? 9.135 -10.474 8.190 1.00 97.88 193 ASN A O 1
ATOM 1644 N N . ILE A 1 194 ? 7.976 -8.744 7.335 1.00 97.69 194 ILE A N 1
ATOM 1645 C CA . ILE A 1 194 ? 7.127 -8.520 8.512 1.00 97.69 194 ILE A CA 1
ATOM 1646 C C . ILE A 1 194 ? 6.339 -9.788 8.840 1.00 97.69 194 ILE A C 1
ATOM 1648 O O . ILE A 1 194 ? 6.360 -10.249 9.975 1.00 97.69 194 ILE A O 1
ATOM 1652 N N . LYS A 1 195 ? 5.714 -10.410 7.834 1.00 97.56 195 LYS A N 1
ATOM 1653 C CA . LYS A 1 195 ? 4.983 -11.665 8.020 1.00 97.56 195 LYS A CA 1
ATOM 1654 C C . LYS A 1 195 ? 5.863 -12.788 8.569 1.00 97.56 195 LYS A C 1
ATOM 1656 O O . LYS A 1 195 ? 5.438 -13.504 9.463 1.00 97.56 195 LYS A O 1
ATOM 1661 N N . ARG A 1 196 ? 7.084 -12.952 8.048 1.00 97.56 196 ARG A N 1
ATOM 1662 C CA . ARG A 1 196 ? 8.027 -13.981 8.529 1.00 97.56 196 ARG A CA 1
ATOM 1663 C C . ARG A 1 196 ? 8.455 -13.760 9.980 1.00 97.56 196 ARG A C 1
ATOM 1665 O O . ARG A 1 196 ? 8.770 -14.731 10.660 1.00 97.56 196 ARG A O 1
ATOM 1672 N N . ASN A 1 197 ? 8.491 -12.507 10.426 1.00 96.69 197 ASN A N 1
ATOM 1673 C CA . ASN A 1 197 ? 8.943 -12.133 11.764 1.00 96.69 197 ASN A CA 1
ATOM 1674 C C . ASN A 1 197 ? 7.801 -12.048 12.792 1.00 96.69 197 ASN A C 1
ATOM 1676 O O . ASN A 1 197 ? 8.071 -12.013 13.994 1.00 96.69 197 ASN A O 1
ATOM 1680 N N . ASP A 1 198 ? 6.540 -12.021 12.353 1.00 96.44 198 ASP A N 1
ATOM 1681 C CA . ASP A 1 198 ? 5.388 -11.953 13.248 1.00 96.44 198 ASP A CA 1
ATOM 1682 C C . ASP A 1 198 ? 5.097 -13.314 13.895 1.00 96.44 198 ASP A C 1
ATOM 1684 O O . ASP A 1 198 ? 4.490 -14.210 13.312 1.00 96.44 198 ASP A O 1
ATOM 1688 N N . LYS A 1 199 ? 5.510 -13.448 15.156 1.00 94.31 199 LYS A N 1
ATOM 1689 C CA . LYS A 1 199 ? 5.376 -14.682 15.951 1.00 94.31 199 LYS A CA 1
ATOM 1690 C C . LYS A 1 199 ? 3.929 -15.064 16.269 1.00 94.31 199 LYS A C 1
ATOM 1692 O O . LYS A 1 199 ? 3.678 -16.198 16.663 1.00 94.31 199 LYS A O 1
ATOM 1697 N N . ASN A 1 200 ? 2.998 -14.124 16.118 1.00 94.94 200 ASN A N 1
ATOM 1698 C CA . ASN A 1 200 ? 1.606 -14.286 16.521 1.00 94.94 200 ASN A CA 1
ATOM 1699 C C . ASN A 1 200 ? 0.673 -14.634 15.347 1.00 94.94 200 ASN A C 1
ATOM 1701 O O . ASN A 1 200 ? -0.528 -14.755 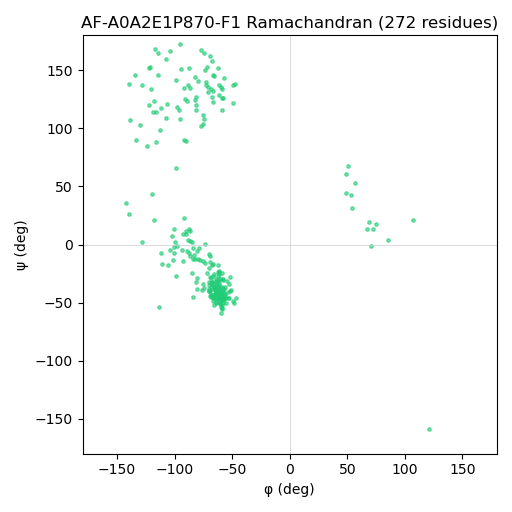15.567 1.00 94.94 200 ASN A O 1
ATOM 1705 N N . ASN A 1 201 ? 1.191 -14.798 14.121 1.00 95.56 201 ASN A N 1
ATOM 1706 C CA . ASN A 1 201 ? 0.403 -15.129 12.921 1.00 95.56 201 ASN A CA 1
ATOM 1707 C C . ASN A 1 201 ? -0.780 -14.168 12.670 1.00 95.56 201 ASN A C 1
ATOM 1709 O O . ASN A 1 201 ? -1.892 -14.572 12.341 1.00 95.56 201 ASN A O 1
ATOM 1713 N N . ARG A 1 202 ? -0.544 -12.871 12.841 1.00 96.19 202 ARG A N 1
ATOM 1714 C CA . ARG A 1 202 ? -1.491 -11.766 12.650 1.00 96.19 202 ARG A CA 1
ATOM 1715 C C . ARG A 1 202 ? -1.306 -11.054 11.311 1.00 96.19 202 ARG A C 1
ATOM 1717 O O . ARG A 1 202 ? -2.099 -10.175 10.985 1.00 96.19 202 ARG A O 1
ATOM 1724 N N . VAL A 1 203 ? -0.263 -11.385 10.549 1.00 97.62 203 VAL A N 1
ATOM 1725 C CA . VAL A 1 203 ? 0.064 -10.722 9.281 1.00 97.62 203 VAL A CA 1
ATOM 1726 C C . VAL A 1 203 ? -0.255 -11.613 8.089 1.00 97.62 203 VAL A C 1
ATOM 1728 O O . VAL A 1 203 ? 0.329 -12.678 7.895 1.00 97.62 203 VAL A O 1
ATOM 1731 N N . TYR A 1 204 ? -1.122 -11.097 7.230 1.00 97.56 204 TYR A N 1
ATOM 1732 C CA . TYR A 1 204 ? -1.653 -11.767 6.057 1.00 97.56 204 TYR A CA 1
ATOM 1733 C C . TYR A 1 204 ? -1.337 -10.975 4.802 1.00 97.56 204 TYR A C 1
ATOM 1735 O O . TYR A 1 204 ? -1.189 -9.748 4.822 1.00 97.56 204 TYR A O 1
ATOM 1743 N N . ILE A 1 205 ? -1.241 -11.680 3.681 1.00 96.94 205 ILE A N 1
ATOM 1744 C CA . ILE A 1 205 ? -0.884 -11.066 2.408 1.00 96.94 205 ILE A CA 1
ATOM 1745 C C . ILE A 1 205 ? -1.880 -11.493 1.330 1.00 96.94 205 ILE A C 1
ATOM 1747 O O . ILE A 1 205 ? -1.799 -12.583 0.768 1.00 96.94 205 ILE A O 1
ATOM 1751 N N . GLY A 1 206 ? -2.799 -10.589 1.003 1.00 95.00 206 GLY A N 1
ATOM 1752 C CA . GLY A 1 206 ? -3.821 -10.782 -0.018 1.00 95.00 206 GLY A CA 1
ATOM 1753 C C . GLY A 1 206 ? -3.410 -10.228 -1.380 1.00 95.00 206 GLY A C 1
ATOM 1754 O O . GLY A 1 206 ? -2.687 -9.235 -1.485 1.00 95.00 206 GLY A O 1
ATOM 1755 N N . VAL A 1 207 ? -3.928 -10.842 -2.442 1.00 94.12 207 VAL A N 1
ATOM 1756 C CA . VAL A 1 207 ? -3.823 -10.326 -3.813 1.00 94.12 207 VAL A CA 1
ATOM 1757 C C . VAL A 1 207 ? -5.231 -10.143 -4.360 1.00 94.12 207 VAL A C 1
ATOM 1759 O O . VAL A 1 207 ? -5.986 -11.107 -4.434 1.00 94.12 207 VAL A O 1
ATOM 1762 N N . TYR A 1 208 ? -5.587 -8.914 -4.732 1.00 92.75 208 TYR A N 1
ATOM 1763 C CA . TYR A 1 208 ? -6.941 -8.535 -5.141 1.00 92.75 208 TYR A CA 1
ATOM 1764 C C . TYR A 1 208 ? -7.493 -9.436 -6.245 1.00 92.75 208 TYR A C 1
ATOM 1766 O O . TYR A 1 208 ? -8.620 -9.908 -6.146 1.00 92.75 208 TYR A O 1
ATOM 1774 N N . GLU A 1 209 ? -6.685 -9.702 -7.270 1.00 92.12 209 GLU A N 1
ATOM 1775 C CA . GLU A 1 209 ? -7.052 -10.570 -8.386 1.00 92.12 209 GLU A CA 1
ATOM 1776 C C . GLU A 1 209 ? -7.467 -11.971 -7.895 1.00 92.12 209 GLU A C 1
ATOM 1778 O O . GLU A 1 209 ? -8.549 -12.444 -8.229 1.00 92.12 209 GLU A O 1
ATOM 1783 N N . ARG A 1 210 ? -6.686 -12.568 -6.984 1.00 92.38 210 ARG A N 1
ATOM 1784 C CA . ARG A 1 210 ? -6.979 -13.885 -6.397 1.00 92.38 210 ARG A CA 1
ATOM 1785 C C . ARG A 1 210 ? -8.175 -13.874 -5.450 1.00 92.38 210 ARG A C 1
ATOM 1787 O O . ARG A 1 210 ? -8.882 -14.870 -5.350 1.00 92.38 210 ARG A O 1
ATOM 1794 N N . ILE A 1 211 ? -8.407 -12.768 -4.742 1.00 91.62 211 ILE A N 1
ATOM 1795 C CA . ILE A 1 211 ? -9.589 -12.615 -3.881 1.00 91.62 211 ILE A CA 1
ATOM 1796 C C . ILE A 1 211 ? -10.861 -12.653 -4.729 1.00 91.62 211 ILE A C 1
ATOM 1798 O O . ILE A 1 211 ? -11.816 -13.326 -4.358 1.00 91.62 211 ILE A O 1
ATOM 1802 N N . LEU A 1 212 ? -10.871 -11.980 -5.884 1.00 90.06 212 LEU A N 1
ATOM 1803 C CA . LEU A 1 212 ? -12.026 -11.999 -6.788 1.00 90.06 212 LEU A CA 1
ATOM 1804 C C . LEU A 1 212 ? -12.287 -13.374 -7.411 1.00 90.06 212 LEU A C 1
ATOM 1806 O O . LEU A 1 212 ? -13.428 -13.684 -7.738 1.00 90.06 212 LEU A O 1
ATOM 1810 N N . GLU A 1 213 ? -11.247 -14.189 -7.550 1.00 89.75 213 GLU A N 1
ATOM 1811 C CA . GLU A 1 213 ? -11.328 -15.575 -8.022 1.00 89.75 213 GLU A CA 1
ATOM 1812 C C . GLU A 1 213 ? -11.655 -16.574 -6.897 1.00 89.75 213 GLU A C 1
ATOM 1814 O O . GLU A 1 213 ? -11.705 -17.775 -7.146 1.00 89.75 213 GLU A O 1
ATOM 1819 N N . ASN A 1 214 ? -11.870 -16.105 -5.659 1.00 87.62 214 ASN A N 1
ATOM 1820 C CA . ASN A 1 214 ? -12.020 -16.935 -4.456 1.00 87.62 214 ASN A CA 1
ATOM 1821 C C . ASN A 1 214 ? -10.846 -17.911 -4.230 1.00 87.62 214 ASN A C 1
ATOM 1823 O O . ASN A 1 214 ? -11.022 -18.989 -3.671 1.00 87.62 214 ASN A O 1
ATOM 1827 N N . ASN A 1 215 ? -9.636 -17.527 -4.644 1.00 90.62 215 ASN A N 1
ATOM 1828 C CA . ASN A 1 215 ? -8.420 -18.338 -4.565 1.00 90.62 215 ASN A CA 1
ATOM 1829 C C . ASN A 1 215 ? -7.340 -17.658 -3.699 1.00 90.62 215 ASN A C 1
ATOM 1831 O O . ASN A 1 215 ? -6.166 -17.554 -4.066 1.00 90.62 215 ASN A O 1
ATOM 1835 N N . CYS A 1 216 ? -7.748 -17.104 -2.555 1.00 92.38 216 CYS A N 1
ATOM 1836 C CA . CYS A 1 216 ? -6.856 -16.406 -1.631 1.00 92.38 216 CYS A CA 1
ATOM 1837 C C . CYS A 1 216 ? -7.106 -16.855 -0.185 1.00 92.38 216 CYS A C 1
ATOM 1839 O O . CYS A 1 216 ? -7.911 -16.261 0.533 1.00 92.38 216 CYS A O 1
ATOM 1841 N N . ASN A 1 217 ? -6.389 -17.897 0.245 1.00 94.12 217 ASN A N 1
ATOM 1842 C CA . ASN A 1 217 ? -6.489 -18.427 1.611 1.00 94.12 217 ASN A CA 1
ATOM 1843 C C . ASN A 1 217 ? -6.099 -17.373 2.649 1.00 94.12 217 ASN A C 1
ATOM 1845 O O . ASN A 1 217 ? -6.857 -17.131 3.570 1.00 94.12 217 ASN A O 1
ATOM 1849 N N . GLU A 1 218 ? -5.017 -16.633 2.401 1.00 95.31 218 GLU A N 1
ATOM 1850 C CA . GLU A 1 218 ? -4.548 -15.526 3.249 1.00 95.31 218 GLU A CA 1
ATOM 1851 C C . GLU A 1 218 ? -5.628 -14.495 3.573 1.00 95.31 218 GLU A C 1
ATOM 1853 O O . GLU A 1 218 ? -5.687 -13.968 4.680 1.00 95.31 218 GLU A O 1
ATOM 1858 N N . PHE A 1 219 ? -6.481 -14.189 2.595 1.00 93.56 219 PHE A N 1
ATOM 1859 C CA . PHE A 1 219 ? -7.613 -13.312 2.827 1.00 93.56 219 PHE A CA 1
ATOM 1860 C C . PHE A 1 219 ? -8.601 -13.974 3.789 1.00 93.56 219 PHE A C 1
ATOM 1862 O O . PHE A 1 219 ? -8.925 -13.392 4.815 1.00 93.56 219 PHE A O 1
ATOM 1869 N N . SER A 1 220 ? -9.022 -15.205 3.497 1.00 92.75 220 SER A N 1
ATOM 1870 C CA . SER A 1 220 ? -9.954 -15.972 4.336 1.00 92.75 220 SER A CA 1
ATOM 1871 C C . SER A 1 220 ? -9.443 -16.168 5.769 1.00 92.75 220 SER A C 1
ATOM 1873 O O . SER A 1 220 ? -10.220 -16.045 6.717 1.00 92.75 220 SER A O 1
ATOM 1875 N N . ASP A 1 221 ? -8.144 -16.406 5.932 1.00 94.44 221 ASP A N 1
ATOM 1876 C CA . ASP A 1 221 ? -7.487 -16.569 7.227 1.00 94.44 221 ASP A CA 1
ATOM 1877 C C . ASP A 1 221 ? -7.489 -15.247 8.006 1.00 94.44 221 ASP A C 1
ATOM 1879 O O . ASP A 1 221 ? -7.863 -15.235 9.176 1.00 94.44 221 ASP A O 1
ATOM 1883 N N . ALA A 1 222 ? -7.199 -14.116 7.347 1.00 93.81 222 ALA A N 1
ATOM 1884 C CA . ALA A 1 222 ? -7.279 -12.790 7.967 1.00 93.81 222 ALA A CA 1
ATOM 1885 C C . ALA A 1 222 ? -8.692 -12.467 8.477 1.00 93.81 222 ALA A C 1
ATOM 1887 O O . ALA A 1 222 ? -8.860 -11.939 9.574 1.00 93.81 222 ALA A O 1
ATOM 1888 N N . ILE A 1 223 ? -9.716 -12.796 7.684 1.00 91.31 223 ILE A N 1
ATOM 1889 C CA . ILE A 1 223 ? -11.127 -12.626 8.059 1.00 91.31 223 ILE A CA 1
ATOM 1890 C C . ILE A 1 223 ? -11.469 -13.502 9.267 1.00 91.31 223 ILE A C 1
ATOM 1892 O O . ILE A 1 223 ? -12.059 -13.026 10.239 1.00 91.31 223 ILE A O 1
ATOM 1896 N N . SER A 1 224 ? -11.045 -14.764 9.230 1.00 91.69 224 SER A N 1
ATOM 1897 C CA . SER A 1 224 ? -11.305 -15.734 10.295 1.00 91.69 224 SER A CA 1
ATOM 1898 C C . SER A 1 224 ? -10.603 -15.358 11.601 1.00 91.69 224 SER A C 1
ATOM 1900 O O . SER A 1 224 ? -11.190 -15.506 12.670 1.00 91.69 224 SER A O 1
ATOM 1902 N N . ALA A 1 225 ? -9.390 -14.802 11.526 1.00 91.62 225 ALA A N 1
ATOM 1903 C CA . ALA A 1 225 ? -8.640 -14.313 12.682 1.00 91.62 225 ALA A CA 1
ATOM 1904 C C . ALA A 1 225 ? -9.356 -13.174 13.425 1.00 91.62 225 ALA A C 1
ATOM 1906 O O . ALA A 1 225 ? -9.168 -13.008 14.626 1.00 91.62 225 ALA A O 1
ATOM 1907 N N . LEU A 1 226 ? -10.214 -12.422 12.730 1.00 87.06 226 LEU A N 1
ATOM 1908 C CA . LEU A 1 226 ? -11.055 -11.377 13.317 1.00 87.06 226 LEU A CA 1
ATOM 1909 C C . LEU A 1 226 ? -12.412 -11.902 13.820 1.00 87.06 226 LEU A C 1
ATOM 1911 O O . LEU A 1 226 ? -13.253 -11.107 14.238 1.00 87.06 226 LEU A O 1
ATOM 1915 N N . GLY A 1 227 ? -12.653 -13.217 13.755 1.00 89.12 227 GLY A N 1
ATOM 1916 C CA . GLY A 1 227 ? -13.933 -13.836 14.112 1.00 89.12 227 GLY A CA 1
ATOM 1917 C C . GLY A 1 227 ? -15.051 -13.577 13.098 1.00 89.12 227 GLY A C 1
ATOM 1918 O O . GLY A 1 227 ? -16.224 -13.814 13.390 1.00 89.12 227 GLY A O 1
ATOM 1919 N N . ILE A 1 228 ? -14.705 -13.088 11.906 1.00 89.69 228 ILE A N 1
ATOM 1920 C CA . ILE A 1 228 ? -15.657 -12.748 10.854 1.00 89.69 228 ILE A CA 1
ATOM 1921 C C . ILE A 1 228 ? -15.912 -13.995 10.005 1.00 89.69 228 ILE A C 1
ATOM 1923 O O . ILE A 1 228 ? -14.982 -14.715 9.645 1.00 89.69 228 ILE A O 1
ATOM 1927 N N . LYS A 1 229 ? -17.168 -14.259 9.632 1.00 87.81 229 LYS A N 1
ATOM 1928 C CA . LYS A 1 229 ? -17.465 -15.299 8.639 1.00 87.81 229 LYS A CA 1
ATOM 1929 C C . LYS A 1 229 ? -17.374 -14.702 7.243 1.00 87.81 229 LYS A C 1
ATOM 1931 O O . LYS A 1 229 ? -17.954 -13.656 6.970 1.00 87.81 229 LYS A O 1
ATOM 1936 N N . ILE A 1 230 ? -16.710 -15.399 6.322 1.00 84.75 230 ILE A N 1
ATOM 1937 C CA . ILE A 1 230 ? -16.584 -14.937 4.929 1.00 84.75 230 ILE A CA 1
ATOM 1938 C C . ILE A 1 230 ? -17.948 -14.725 4.249 1.00 84.75 230 ILE A C 1
ATOM 1940 O O . ILE A 1 230 ? -18.085 -13.831 3.420 1.00 84.75 230 ILE A O 1
ATOM 1944 N N . SER A 1 231 ? -18.973 -15.484 4.656 1.00 85.62 231 SER A N 1
ATOM 1945 C CA . SER A 1 231 ? -20.364 -15.337 4.204 1.00 85.62 231 SER A CA 1
ATOM 1946 C C . SER A 1 231 ? -20.987 -13.983 4.539 1.00 85.62 231 SER A C 1
ATOM 1948 O O . SER A 1 231 ? -21.939 -13.569 3.882 1.00 85.62 231 SER A O 1
ATOM 1950 N N . ASP A 1 232 ? -20.464 -13.299 5.556 1.00 86.38 232 ASP A N 1
ATOM 1951 C CA . ASP A 1 232 ? -20.980 -12.010 6.016 1.00 86.38 232 ASP A CA 1
ATOM 1952 C C . ASP A 1 232 ? -20.403 -10.854 5.182 1.00 86.38 232 ASP A C 1
ATOM 1954 O O . ASP A 1 232 ? -20.903 -9.725 5.225 1.00 86.38 232 ASP A O 1
ATOM 1958 N N . LEU A 1 233 ? -19.367 -11.129 4.381 1.00 84.69 233 LEU A N 1
ATOM 1959 C CA . LEU A 1 233 ? -18.750 -10.149 3.503 1.00 84.69 233 LEU A CA 1
ATOM 1960 C C . LEU A 1 233 ? -19.533 -10.012 2.202 1.00 84.69 233 LEU A C 1
ATOM 1962 O O . LEU A 1 233 ? -19.696 -10.947 1.420 1.00 84.69 233 LEU A O 1
ATOM 1966 N N . LYS A 1 234 ? -19.946 -8.780 1.909 1.00 80.06 234 LYS A N 1
ATOM 1967 C CA . LYS A 1 234 ? -20.500 -8.433 0.601 1.00 80.06 234 LYS A CA 1
ATOM 1968 C C . LYS A 1 234 ? -19.348 -8.187 -0.370 1.00 80.06 234 LYS A C 1
ATOM 1970 O O . LYS A 1 234 ? -18.570 -7.248 -0.201 1.00 80.06 234 LYS A O 1
ATOM 1975 N N . THR A 1 235 ? -19.240 -9.022 -1.398 1.00 75.31 235 THR A N 1
ATOM 1976 C CA . THR A 1 235 ? -18.247 -8.878 -2.478 1.00 75.31 235 THR A CA 1
ATOM 1977 C C . THR A 1 235 ? -18.876 -8.517 -3.823 1.00 75.31 235 THR A C 1
ATOM 1979 O O . THR A 1 235 ? -18.159 -8.168 -4.754 1.00 75.31 235 THR A O 1
ATOM 1982 N N . SER A 1 236 ? -20.209 -8.511 -3.924 1.00 75.31 236 SER A N 1
ATOM 1983 C CA . SER A 1 236 ? -20.949 -8.257 -5.171 1.00 75.31 236 SER A CA 1
ATOM 1984 C C . SER A 1 236 ? -20.701 -6.876 -5.788 1.00 75.31 236 SER A C 1
ATOM 1986 O O . SER A 1 236 ? -20.886 -6.690 -6.987 1.00 75.31 236 SER A O 1
ATOM 1988 N N . HIS A 1 237 ? -20.264 -5.897 -4.994 1.00 79.00 237 HIS A N 1
ATOM 1989 C CA . HIS A 1 237 ? -19.896 -4.562 -5.470 1.00 79.00 237 HIS A CA 1
ATOM 1990 C C . HIS A 1 237 ? -18.437 -4.446 -5.925 1.00 79.00 237 HIS A C 1
ATOM 1992 O O . HIS A 1 237 ? -18.038 -3.389 -6.426 1.00 79.00 237 HIS A O 1
ATOM 1998 N N . LEU A 1 238 ? -17.618 -5.482 -5.720 1.00 82.38 238 LEU A N 1
ATOM 1999 C CA . LEU A 1 238 ? -16.241 -5.485 -6.190 1.00 82.38 238 LEU A CA 1
ATOM 2000 C C . LEU A 1 238 ? -16.229 -5.600 -7.714 1.00 82.38 238 LEU A C 1
ATOM 2002 O O . LEU A 1 238 ? -16.911 -6.427 -8.314 1.00 82.38 238 LEU A O 1
ATOM 2006 N N . ARG A 1 239 ? -15.451 -4.732 -8.358 1.00 81.38 239 ARG A N 1
ATOM 2007 C CA . ARG A 1 239 ? -15.363 -4.711 -9.819 1.00 81.38 239 ARG A CA 1
ATOM 2008 C C . ARG A 1 239 ? -14.388 -5.783 -10.297 1.00 81.38 239 ARG A C 1
ATOM 2010 O O . ARG A 1 239 ? -13.333 -5.917 -9.667 1.00 81.38 239 ARG A O 1
ATOM 2017 N N . PRO A 1 240 ? -14.659 -6.436 -11.443 1.00 84.81 240 PRO A N 1
ATOM 2018 C CA . PRO A 1 240 ? -13.675 -7.277 -12.109 1.00 84.81 240 PRO A CA 1
ATOM 2019 C C . PRO A 1 240 ? -12.348 -6.538 -12.256 1.00 84.81 240 PRO A C 1
ATOM 2021 O O . PRO A 1 240 ? -12.314 -5.339 -12.573 1.00 84.81 240 PRO A O 1
ATOM 2024 N N . PHE A 1 241 ? -11.249 -7.237 -12.000 1.00 85.06 241 PHE A N 1
ATOM 2025 C CA . PHE A 1 241 ? -9.937 -6.630 -12.120 1.00 85.06 241 PHE A CA 1
ATOM 2026 C C . PHE A 1 241 ? -9.568 -6.408 -13.590 1.00 85.06 241 PHE A C 1
ATOM 2028 O O . PHE A 1 241 ? -10.016 -7.098 -14.502 1.00 85.06 241 PHE A O 1
ATOM 2035 N N . ARG A 1 242 ? -8.716 -5.408 -13.818 1.00 87.94 242 ARG A N 1
ATOM 2036 C CA . ARG A 1 242 ? -7.986 -5.226 -15.076 1.00 87.94 242 ARG A CA 1
ATOM 2037 C C . ARG A 1 242 ? -6.505 -5.265 -14.761 1.00 87.94 242 ARG A C 1
ATOM 2039 O O . ARG A 1 242 ? -6.077 -4.570 -13.836 1.00 87.94 242 ARG A O 1
ATOM 2046 N N . LEU A 1 243 ? -5.746 -6.009 -15.558 1.00 88.81 243 LEU A N 1
ATOM 2047 C CA . LEU A 1 243 ? -4.302 -6.167 -15.376 1.00 88.81 243 LEU A CA 1
ATOM 2048 C C . LEU A 1 243 ? -3.509 -4.896 -15.675 1.00 88.81 243 LEU A C 1
ATOM 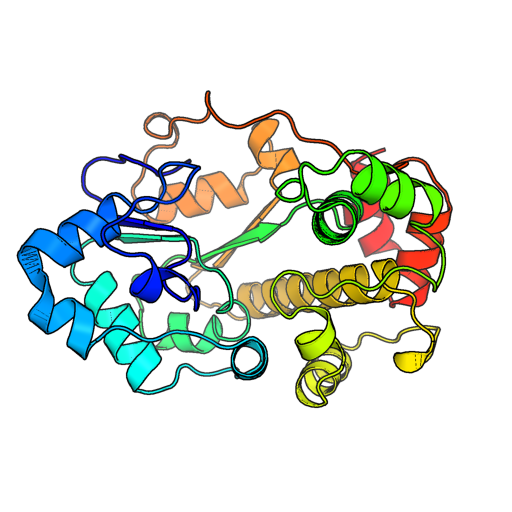2050 O O . LEU A 1 243 ? -2.374 -4.782 -15.242 1.00 88.81 243 LEU A O 1
ATOM 2054 N N . GLY A 1 244 ? -4.110 -3.909 -16.343 1.00 91.62 244 GLY A N 1
ATOM 2055 C CA . GLY A 1 244 ? -3.521 -2.588 -16.548 1.00 91.62 244 GLY A CA 1
ATOM 2056 C C . GLY A 1 244 ? -3.368 -2.227 -18.021 1.00 91.62 244 GLY A C 1
ATOM 2057 O O . GLY A 1 244 ? -4.084 -2.729 -18.886 1.00 91.62 244 GLY A O 1
ATOM 2058 N N . HIS A 1 245 ? -2.471 -1.289 -18.309 1.00 93.56 245 HIS A N 1
ATOM 2059 C CA . HIS A 1 245 ? -2.198 -0.815 -19.658 1.00 93.56 245 HIS A CA 1
ATOM 2060 C C . HIS A 1 245 ? -1.253 -1.770 -20.393 1.00 93.56 245 HIS A C 1
ATOM 2062 O O . HIS A 1 245 ? -0.112 -1.950 -19.970 1.00 93.56 245 HIS A O 1
ATOM 2068 N N . LYS A 1 246 ? -1.714 -2.328 -21.523 1.00 94.25 246 LYS A N 1
ATOM 2069 C CA . LYS A 1 246 ? -0.943 -3.255 -22.374 1.00 94.25 246 LYS A CA 1
ATOM 2070 C C . LYS A 1 246 ? -0.289 -4.381 -21.545 1.00 94.25 246 LYS A C 1
ATOM 2072 O O . LYS A 1 246 ? 0.941 -4.441 -21.500 1.00 94.25 246 LYS A O 1
ATOM 2077 N N . PRO A 1 247 ? -1.084 -5.216 -20.850 1.00 94.06 247 PRO A N 1
ATOM 2078 C CA . PRO A 1 247 ? -0.561 -6.204 -19.901 1.00 94.06 247 PRO A CA 1
ATOM 2079 C C . PRO A 1 247 ? 0.399 -7.218 -20.548 1.00 94.06 247 PRO A C 1
ATOM 2081 O O . PRO A 1 247 ? 1.378 -7.617 -19.923 1.00 94.06 247 PRO A O 1
ATOM 2084 N N . ASP A 1 248 ? 0.213 -7.524 -21.833 1.00 94.25 248 ASP A N 1
ATOM 2085 C CA . ASP A 1 248 ? 1.041 -8.498 -22.564 1.00 94.25 248 ASP A CA 1
ATOM 2086 C C . ASP A 1 248 ? 2.382 -7.932 -23.054 1.00 94.25 248 ASP A C 1
ATOM 2088 O O . ASP A 1 248 ? 3.228 -8.662 -23.568 1.00 94.25 248 ASP A O 1
ATOM 2092 N N . SER A 1 249 ? 2.617 -6.627 -22.881 1.00 95.56 249 SER A N 1
ATOM 2093 C CA . SER A 1 249 ? 3.844 -5.965 -23.325 1.00 95.56 249 SER A CA 1
ATOM 2094 C C . SER A 1 249 ? 5.085 -6.542 -22.635 1.00 95.56 249 SER A C 1
ATOM 2096 O O . SER A 1 249 ? 5.183 -6.552 -21.405 1.00 95.56 249 SER A O 1
ATOM 2098 N N . THR A 1 250 ? 6.097 -6.918 -23.421 1.00 95.81 250 THR A N 1
ATOM 2099 C CA . THR A 1 250 ? 7.419 -7.349 -22.919 1.00 95.81 250 THR A CA 1
ATOM 2100 C C . THR A 1 250 ? 8.146 -6.245 -22.143 1.00 95.81 250 THR A C 1
ATOM 2102 O O . THR A 1 250 ? 9.039 -6.518 -21.340 1.00 95.81 250 THR A O 1
ATOM 2105 N N . LEU A 1 251 ? 7.725 -4.984 -22.308 1.00 96.75 251 LEU A N 1
ATOM 2106 C CA . LEU A 1 251 ? 8.265 -3.857 -21.548 1.00 96.75 251 LEU A CA 1
ATOM 2107 C C . LEU A 1 251 ? 8.016 -3.984 -20.043 1.00 96.75 251 LEU A C 1
ATOM 2109 O O . LEU A 1 251 ? 8.810 -3.436 -19.284 1.00 96.75 251 LEU A O 1
ATOM 2113 N N . TRP A 1 252 ? 6.964 -4.686 -19.604 1.00 97.06 252 TRP A N 1
ATOM 2114 C CA . TRP A 1 252 ? 6.700 -4.909 -18.179 1.00 97.06 252 TRP A CA 1
ATOM 2115 C C . TRP A 1 252 ? 7.722 -5.842 -17.541 1.00 97.06 252 TRP A C 1
ATOM 2117 O O . TRP A 1 252 ? 8.265 -5.514 -16.489 1.00 97.06 252 TRP A O 1
ATOM 2127 N N . GLU A 1 253 ? 8.059 -6.945 -18.209 1.00 96.88 253 GLU A N 1
ATOM 2128 C CA . GLU A 1 253 ? 9.119 -7.843 -17.746 1.00 96.88 253 GLU A CA 1
ATOM 2129 C C . GLU A 1 253 ? 10.457 -7.095 -17.668 1.00 96.88 253 GLU A C 1
ATOM 2131 O O . GLU A 1 253 ? 11.147 -7.137 -16.647 1.00 96.88 253 GLU A O 1
ATOM 2136 N N . LEU A 1 254 ? 10.794 -6.332 -18.716 1.00 97.12 254 LEU A N 1
ATOM 2137 C CA . LEU A 1 254 ? 12.000 -5.506 -18.729 1.00 97.12 254 LEU A CA 1
ATOM 2138 C C . LEU A 1 254 ? 12.005 -4.489 -17.575 1.00 97.12 254 LEU A C 1
ATOM 2140 O O . LEU A 1 254 ? 13.041 -4.290 -16.944 1.00 97.12 254 LEU A O 1
ATOM 2144 N N . ALA A 1 255 ? 10.864 -3.864 -17.278 1.00 97.62 255 ALA A N 1
ATOM 2145 C CA . ALA A 1 255 ? 10.704 -2.933 -16.162 1.00 97.62 255 ALA A CA 1
ATOM 2146 C C . ALA A 1 255 ? 10.997 -3.602 -14.815 1.00 97.62 255 ALA A C 1
ATOM 2148 O O . ALA A 1 255 ? 11.818 -3.107 -14.046 1.00 97.62 255 ALA A O 1
ATOM 2149 N N . CYS A 1 256 ? 10.369 -4.752 -14.562 1.00 97.88 256 CYS A N 1
ATOM 2150 C CA . CYS A 1 256 ? 10.560 -5.548 -13.355 1.00 97.88 256 CYS A CA 1
ATOM 2151 C C . CYS A 1 256 ? 12.029 -5.954 -13.183 1.00 97.88 256 CYS A C 1
ATOM 2153 O O . CYS A 1 256 ? 12.612 -5.752 -12.117 1.00 97.88 256 CYS A O 1
ATOM 2155 N N . ARG A 1 257 ? 12.678 -6.425 -14.256 1.00 97.75 257 ARG A N 1
ATOM 2156 C CA . ARG A 1 257 ? 14.116 -6.738 -14.240 1.00 97.75 257 ARG A CA 1
ATOM 2157 C C . ARG A 1 257 ? 14.976 -5.507 -13.957 1.00 97.75 257 ARG A C 1
ATOM 2159 O O . ARG A 1 257 ? 15.954 -5.611 -13.222 1.00 97.75 257 ARG A O 1
ATOM 2166 N N . ASN A 1 258 ? 14.627 -4.344 -14.510 1.00 97.75 258 ASN A N 1
ATOM 2167 C CA . ASN A 1 258 ? 15.374 -3.105 -14.280 1.00 97.75 258 ASN A CA 1
ATOM 2168 C C . ASN A 1 258 ? 15.331 -2.646 -12.825 1.00 97.75 258 ASN A C 1
ATOM 2170 O O . ASN A 1 258 ? 16.303 -2.046 -12.368 1.00 97.75 258 ASN A O 1
ATOM 2174 N N . VAL A 1 259 ? 14.242 -2.924 -12.109 1.00 97.81 259 VAL A N 1
ATOM 2175 C CA . VAL A 1 259 ? 14.079 -2.507 -10.710 1.00 97.81 259 VAL A CA 1
ATOM 2176 C C . VAL A 1 259 ? 14.510 -3.567 -9.698 1.00 97.81 259 VAL A C 1
ATOM 2178 O O . VAL A 1 259 ? 14.534 -3.272 -8.511 1.00 97.81 259 VAL A O 1
ATOM 2181 N N . GLY A 1 260 ? 14.887 -4.768 -10.151 1.00 97.81 260 GLY A N 1
ATOM 2182 C CA . GLY A 1 260 ? 15.489 -5.798 -9.299 1.00 97.81 260 GLY A CA 1
ATOM 2183 C C . GLY A 1 260 ? 14.596 -6.995 -8.960 1.00 97.81 260 GLY A C 1
ATOM 2184 O O . GLY A 1 260 ? 14.878 -7.679 -7.976 1.00 97.81 260 GLY A O 1
ATOM 2185 N N . PHE A 1 261 ? 13.548 -7.274 -9.748 1.00 98.25 261 PHE A N 1
ATOM 2186 C CA . PHE A 1 261 ? 12.812 -8.540 -9.623 1.00 98.25 261 PHE A CA 1
ATOM 2187 C C . PHE A 1 261 ? 13.741 -9.727 -9.906 1.00 98.25 261 PHE A C 1
ATOM 2189 O O . PHE A 1 261 ? 14.514 -9.721 -10.872 1.00 98.25 261 PHE A O 1
ATOM 2196 N N . THR A 1 262 ? 13.612 -10.765 -9.088 1.00 97.56 262 THR A N 1
ATOM 2197 C CA . THR A 1 262 ? 14.166 -12.098 -9.343 1.00 97.56 262 THR A CA 1
ATOM 2198 C C . THR A 1 262 ? 13.320 -12.854 -10.371 1.00 97.56 262 THR A C 1
ATOM 2200 O O . THR A 1 262 ? 12.196 -12.461 -10.676 1.00 97.56 262 THR A O 1
ATOM 2203 N N . ASN A 1 263 ? 13.836 -13.968 -10.900 1.00 97.19 263 ASN A N 1
ATOM 2204 C CA . ASN A 1 263 ? 13.045 -14.820 -11.795 1.00 97.19 263 ASN A CA 1
ATOM 2205 C C . ASN A 1 263 ? 11.810 -15.393 -11.083 1.00 97.19 263 ASN A C 1
ATOM 2207 O O . ASN A 1 263 ? 10.732 -15.372 -11.659 1.00 97.19 263 ASN A O 1
ATOM 2211 N N . LEU A 1 264 ? 11.940 -15.810 -9.818 1.00 96.81 264 LEU A N 1
ATOM 2212 C CA . LEU A 1 264 ? 10.810 -16.310 -9.030 1.00 96.81 264 LEU A CA 1
ATOM 2213 C C . LEU A 1 264 ? 9.706 -15.252 -8.874 1.00 96.81 264 LEU A C 1
ATOM 2215 O O . LEU A 1 264 ? 8.532 -15.552 -9.043 1.00 96.81 264 LEU A O 1
ATOM 2219 N N . GLU A 1 265 ? 10.078 -13.999 -8.607 1.00 97.19 265 GLU A N 1
ATOM 2220 C CA . GLU A 1 265 ? 9.111 -12.899 -8.490 1.00 97.19 265 GLU A CA 1
ATOM 2221 C C . GLU A 1 265 ? 8.452 -12.550 -9.837 1.00 97.19 265 GLU A C 1
ATOM 2223 O O . GLU A 1 265 ? 7.317 -12.080 -9.856 1.00 97.19 265 GLU A O 1
ATOM 2228 N N . LEU A 1 266 ? 9.129 -12.770 -10.971 1.00 96.50 266 LEU A N 1
ATOM 2229 C CA . LEU A 1 266 ? 8.506 -12.629 -12.293 1.00 96.50 266 LEU A CA 1
ATOM 2230 C C . LEU A 1 266 ? 7.448 -13.716 -12.527 1.00 96.50 266 LEU A C 1
ATOM 2232 O O . LEU A 1 266 ? 6.340 -13.384 -12.946 1.00 96.50 266 LEU A O 1
ATOM 2236 N N . GLU A 1 267 ? 7.758 -14.974 -12.205 1.00 95.62 267 GLU A N 1
ATOM 2237 C CA . GLU A 1 267 ? 6.790 -16.079 -12.273 1.00 95.62 267 GLU A CA 1
ATOM 2238 C C . GLU A 1 267 ? 5.567 -15.786 -11.392 1.00 95.62 267 GLU A C 1
ATOM 2240 O O . GLU A 1 267 ? 4.427 -15.824 -11.857 1.00 95.62 267 GLU A O 1
ATOM 2245 N N . GLU A 1 268 ? 5.803 -15.404 -10.133 1.00 93.06 268 GLU A N 1
ATOM 2246 C CA . GLU A 1 268 ? 4.739 -15.202 -9.147 1.00 93.06 268 GLU A CA 1
ATOM 2247 C C . GLU A 1 268 ? 3.863 -13.976 -9.456 1.00 93.06 268 GLU A C 1
ATOM 2249 O O . GLU A 1 268 ? 2.647 -14.024 -9.264 1.00 93.06 268 GLU A O 1
ATOM 2254 N N . TYR A 1 269 ? 4.459 -12.865 -9.908 1.00 93.81 269 TYR A N 1
ATOM 2255 C CA . TYR A 1 269 ? 3.768 -11.569 -9.962 1.00 93.81 269 TYR A CA 1
ATOM 2256 C C . TYR A 1 269 ? 3.470 -11.051 -11.366 1.00 93.81 269 TYR A C 1
ATOM 2258 O O . TYR A 1 269 ? 2.652 -10.136 -11.502 1.00 93.81 269 TYR A O 1
ATOM 2266 N N . ILE A 1 270 ? 4.123 -11.587 -12.398 1.00 91.94 270 ILE A N 1
ATOM 2267 C CA . ILE A 1 270 ? 3.931 -11.156 -13.787 1.00 91.94 270 ILE A CA 1
ATOM 2268 C C . ILE A 1 270 ? 3.286 -12.260 -14.611 1.00 91.94 270 ILE A C 1
ATOM 2270 O O . ILE A 1 270 ? 2.260 -12.001 -15.235 1.00 91.94 270 ILE A O 1
ATOM 2274 N N . TYR A 1 271 ? 3.855 -13.463 -14.623 1.00 89.75 271 TYR A N 1
ATOM 2275 C CA . TYR A 1 271 ? 3.388 -14.519 -15.523 1.00 89.75 271 TYR A CA 1
ATOM 2276 C C . TYR A 1 271 ? 2.156 -15.250 -15.016 1.00 89.75 271 TYR A C 1
ATOM 2278 O O . TYR A 1 271 ? 1.333 -15.622 -15.835 1.00 89.75 271 TYR A O 1
ATOM 2286 N N . TYR A 1 272 ? 1.955 -15.346 -13.698 1.00 82.94 272 TYR A N 1
ATOM 2287 C CA . TYR A 1 272 ? 0.717 -15.893 -13.128 1.00 82.94 272 TYR A CA 1
ATOM 2288 C C . TYR A 1 272 ? -0.564 -15.240 -13.691 1.00 82.94 272 TYR A C 1
ATOM 2290 O O . TYR A 1 272 ? -1.619 -15.861 -13.710 1.00 82.94 272 TYR A O 1
ATOM 2298 N N . PHE A 1 273 ? -0.484 -13.978 -14.124 1.00 78.31 273 PHE A N 1
ATOM 2299 C CA . PHE A 1 273 ? -1.629 -13.225 -14.637 1.00 78.31 273 PHE A CA 1
ATOM 2300 C C . PHE A 1 273 ? -1.737 -13.197 -16.168 1.00 78.31 273 PHE A C 1
ATOM 2302 O O . PHE A 1 273 ? -2.644 -12.539 -16.674 1.00 78.31 273 PHE A O 1
ATOM 2309 N N . LYS A 1 274 ? -0.804 -13.818 -16.896 1.00 73.88 274 LYS A N 1
ATOM 2310 C CA . LYS A 1 274 ? -0.826 -13.906 -18.362 1.00 73.88 274 LYS A CA 1
ATOM 2311 C C . LYS A 1 274 ? -1.403 -15.243 -18.799 1.00 73.88 274 LYS A C 1
ATOM 2313 O O . LYS A 1 274 ? -2.183 -15.222 -19.773 1.00 73.88 274 LYS A O 1
#

Secondary structure (DSSP, 8-state):
--TT-TT-EEEESTT-TTHHHHTTSPPTTS--HHHHHHHHHSHHHHHHH-----HHHHT-SS--HHHHHHHHHHTTSSEEEE-SS-TTSHHHHHHH-TT--EEEEE--HHHHHHHHHS-TT---HHHHHHHHHTTTSSS----GGGHHHHHHSHHHHHHHHHTT---SS-GGG--HHHHHHHHHHHHHHHHHHHHHH-TTS-EEEEEHHHHHTT--HHHHHHHHHTT--GGG---TTPPPP---SSTT-HHHHHHHHHHT--HHHHHHHTGGG-

Foldseek 3Di:
DCPPQPQAQEAEAQQDPCLVVCPPDADPVRHCPSVVCCCVPPVVQQVVLRHHAALQNLLDLADDPSRVSNVCVNVVTHYHYNDDSNLSNVVNVCVVPVLAFDEAEAEQLQLQLQCQQQPPVPPDPVSNVVSLVCVLHQPGDGCVRHLVVNLPDPSVVVLCVVLVFDAPDDSVPAGSSLSSSLVRVSSVSSLVVSCVPPPPNRRFYHYPQCVVVVNGVSVCVNCVSSVHHPVSDDCVPPDHDDSHRPLVDPVVVVSCNRRGDDPVNCVVRRVVVD

Nearest PDB structures (foldseek):
  4gbm-assembly1_A  TM=4.350E-01  e=5.589E-02  Moorena producens
  3ap3-assembly2_C  TM=5.484E-01  e=1.111E+00  Homo sapiens
  4gox-assembly1_A  TM=4.122E-01  e=3.434E-01  Picosynechococcus sp. PCC 7002

Solvent-accessible surface area (backbone atoms only — not comparable to full-atom values): 15795 Å² total; per-residue (Å²): 101,65,75,89,42,86,87,44,50,54,40,60,38,76,30,43,75,65,51,75,80,46,56,76,58,64,48,97,83,69,56,37,66,61,56,35,48,39,52,75,76,40,39,70,64,46,64,77,30,64,42,62,54,54,46,76,56,26,67,36,53,56,71,51,72,56,47,44,49,24,51,54,63,67,53,75,51,61,56,48,72,45,76,57,66,46,82,54,19,49,69,46,47,53,70,76,37,77,92,54,71,46,72,49,76,40,64,48,50,54,24,50,28,30,47,56,59,49,40,78,88,54,79,52,62,69,59,45,52,48,38,64,74,38,52,93,39,80,84,49,82,50,55,70,84,35,49,44,62,33,65,72,34,70,66,45,50,52,50,35,58,76,65,71,47,61,45,75,48,60,75,95,72,50,37,50,50,34,50,42,36,36,52,48,50,50,52,52,54,48,52,52,51,52,38,75,68,44,88,79,76,39,56,28,66,31,44,53,66,36,51,78,68,74,66,38,65,42,45,56,50,51,39,46,76,70,74,44,58,75,87,76,52,58,60,88,85,62,71,84,83,67,62,45,73,68,68,85,44,68,65,56,60,52,34,42,46,36,44,34,53,50,72,68,52,39,48,68,55,53,52,72,80,107

Mean predicted aligned error: 4.27 Å

pLDDT: mean 91.47, std 6.39, range [66.62, 98.25]

Radius of gyration: 19.0 Å; Cα contacts (8 Å, |Δi|>4): 345; chains: 1; bounding box: 43×38×46 Å

Sequence (274 aa):
MFRGMKGYDCYNEPFNPILFENLPNNHFKKTWDEFIKLWDEDYVNFKSSFCTISPEEELLGELTNEQLKYLLYLSKNPSIIDFSRIGFKVEDILNRFPDTAILFLFRSPIAFASSHIINSENNKFLRQAYSKRFFFSSFIKFDSWGMESIIKNNKFKNYIDLLNISPRKKLNKLKSYELLILYWLVRRRLANNIKRNDKNNRVYIGVYERILENNCNEFSDAISALGIKISDLKTSHLRPFRLGHKPDSTLWELACRNVGFTNLELEEYIYYFK